Protein AF-A0A4Y7PHM5-F1 (afdb_monomer_lite)

pLDDT: mean 72.41, std 21.44, range [35.41, 98.12]

Secondary structure (DSSP, 8-state):
------HHHHHHHHHHHHHHHHHHHHHHHHHTT--SS-SSHHHHHHHHHHHHHHHHHHHHHHHT-S--TT-HHHHHHHHHHHHHHHHHHHHHHHHHT--------------------------------------------------------------------------------------------------------------TTTTHHHHHHHHHHHHHHHHHHHHHHHHHHHHHHHHHHHHHHHHHHHHHHHHHHHHHHHHHHHHHTT----

Structure (mmCIF, N/CA/C/O backbone):
data_AF-A0A4Y7PHM5-F1
#
_entry.id   AF-A0A4Y7PHM5-F1
#
loop_
_atom_site.group_PDB
_atom_site.id
_atom_site.type_symbol
_atom_site.label_atom_id
_atom_site.label_alt_id
_atom_site.label_comp_id
_atom_site.label_asym_id
_atom_site.label_entity_id
_atom_site.label_seq_id
_atom_site.pdbx_PDB_ins_code
_atom_site.Cartn_x
_atom_site.Cartn_y
_atom_site.Cartn_z
_atom_site.occupancy
_atom_site.B_iso_or_equiv
_atom_site.auth_seq_id
_atom_site.auth_comp_id
_atom_site.auth_asym_id
_atom_site.auth_atom_id
_atom_site.pdbx_PDB_model_num
ATOM 1 N N . MET A 1 1 ? 23.513 8.448 -33.661 1.00 42.41 1 MET A N 1
ATOM 2 C CA . MET A 1 1 ? 23.211 7.079 -33.189 1.00 42.41 1 MET A CA 1
ATOM 3 C C . MET A 1 1 ? 21.788 7.074 -32.650 1.00 42.41 1 MET A C 1
ATOM 5 O O . MET A 1 1 ? 21.517 7.811 -31.714 1.00 42.41 1 MET A O 1
ATOM 9 N N . ARG A 1 2 ? 20.856 6.366 -33.300 1.00 40.56 2 ARG A N 1
ATOM 10 C CA . ARG A 1 2 ? 19.475 6.218 -32.814 1.00 40.56 2 ARG A CA 1
ATOM 11 C C . ARG A 1 2 ? 19.461 5.009 -31.884 1.00 40.56 2 ARG A C 1
ATOM 13 O O . ARG A 1 2 ? 19.682 3.901 -32.360 1.00 40.56 2 ARG A O 1
ATOM 20 N N . SER A 1 3 ? 19.272 5.228 -30.587 1.00 52.75 3 SER A N 1
ATOM 21 C CA . SER A 1 3 ? 19.066 4.144 -29.627 1.00 52.75 3 SER A CA 1
ATOM 22 C C . SER A 1 3 ? 17.811 3.382 -30.035 1.00 52.75 3 SER A C 1
ATOM 24 O O . SER A 1 3 ? 16.699 3.894 -29.936 1.00 52.75 3 SER A O 1
ATOM 26 N N . THR A 1 4 ? 17.999 2.185 -30.577 1.00 46.81 4 THR A N 1
ATOM 27 C CA . THR A 1 4 ? 16.923 1.251 -30.896 1.00 46.81 4 THR A CA 1
ATOM 28 C C . THR A 1 4 ? 16.427 0.647 -29.592 1.00 46.81 4 THR A C 1
ATOM 30 O O . THR A 1 4 ? 16.870 -0.423 -29.181 1.00 46.81 4 THR A O 1
ATOM 33 N N . THR A 1 5 ? 15.542 1.366 -28.907 1.00 51.69 5 THR A N 1
ATOM 34 C CA . THR A 1 5 ? 14.721 0.812 -27.831 1.00 51.69 5 THR A CA 1
ATOM 35 C C . THR A 1 5 ? 13.844 -0.270 -28.454 1.00 51.69 5 THR A C 1
ATOM 37 O O . THR A 1 5 ? 13.082 0.005 -29.381 1.00 51.69 5 THR A O 1
ATOM 40 N N . THR A 1 6 ? 14.011 -1.515 -28.019 1.00 51.84 6 THR A N 1
ATOM 41 C CA . THR A 1 6 ? 13.318 -2.677 -28.579 1.00 51.84 6 THR A CA 1
ATOM 42 C C . THR A 1 6 ? 11.798 -2.453 -28.528 1.00 51.84 6 THR A C 1
ATOM 44 O O . THR A 1 6 ? 11.261 -2.255 -27.443 1.00 51.84 6 THR A O 1
ATOM 47 N N . PRO A 1 7 ? 11.068 -2.477 -29.655 1.00 54.81 7 PRO A N 1
ATOM 48 C CA . PRO A 1 7 ? 9.661 -2.058 -29.712 1.00 54.81 7 PRO A CA 1
ATOM 49 C C . PRO A 1 7 ? 8.712 -2.878 -28.819 1.00 54.81 7 PRO A C 1
ATOM 51 O O . PRO A 1 7 ? 7.674 -2.365 -28.404 1.00 54.81 7 PRO A O 1
ATOM 54 N N . ALA A 1 8 ? 9.090 -4.110 -28.458 1.00 54.84 8 ALA A N 1
ATOM 55 C CA . ALA A 1 8 ? 8.329 -4.963 -27.544 1.00 54.84 8 ALA A CA 1
ATOM 56 C C . ALA A 1 8 ? 8.153 -4.348 -26.140 1.00 54.84 8 ALA A C 1
ATOM 58 O O . ALA A 1 8 ? 7.082 -4.464 -25.555 1.00 54.84 8 ALA A O 1
ATOM 59 N N . THR A 1 9 ? 9.141 -3.604 -25.629 1.00 66.69 9 THR A N 1
ATOM 60 C CA . THR A 1 9 ? 9.038 -2.974 -24.299 1.00 66.69 9 THR A CA 1
ATOM 61 C C . THR A 1 9 ? 8.196 -1.697 -24.309 1.00 66.69 9 THR A C 1
ATOM 63 O O . THR A 1 9 ? 7.686 -1.286 -23.267 1.00 66.69 9 THR A O 1
ATOM 66 N N . SER A 1 10 ? 8.008 -1.070 -25.476 1.00 78.81 10 SER A N 1
ATOM 67 C CA . SER A 1 10 ? 7.198 0.147 -25.599 1.00 78.81 10 SER A CA 1
ATOM 68 C C . SER A 1 10 ? 5.703 -0.156 -25.490 1.00 78.81 10 SER A C 1
ATOM 70 O O . SER A 1 10 ? 5.001 0.532 -24.753 1.00 78.81 10 SER A O 1
ATOM 72 N N . ALA A 1 11 ? 5.223 -1.198 -26.179 1.00 84.44 11 ALA A N 1
ATOM 73 C CA . ALA A 1 11 ? 3.810 -1.586 -26.152 1.00 84.44 11 ALA A CA 1
ATOM 74 C C . ALA A 1 11 ? 3.376 -2.061 -24.754 1.00 84.44 11 ALA A C 1
ATOM 76 O O . ALA A 1 11 ? 2.379 -1.580 -24.219 1.00 84.44 11 ALA A O 1
ATOM 77 N N . GLU A 1 12 ? 4.180 -2.912 -24.110 1.00 85.62 12 GLU A N 1
ATOM 78 C CA . GLU A 1 12 ? 3.926 -3.367 -22.736 1.00 85.62 12 GLU A CA 1
ATOM 79 C C . GLU A 1 12 ? 3.909 -2.199 -21.737 1.00 85.62 12 GLU A C 1
ATOM 81 O O . GLU A 1 12 ? 3.056 -2.138 -20.849 1.00 85.62 12 GLU A O 1
ATOM 86 N N . CYS A 1 13 ? 4.813 -1.225 -21.896 1.00 87.62 13 CYS A N 1
ATOM 87 C CA . CYS A 1 13 ? 4.835 -0.022 -21.064 1.00 87.62 13 CYS A CA 1
ATOM 88 C C . CYS A 1 13 ? 3.566 0.827 -21.254 1.00 87.62 13 CYS A C 1
ATOM 90 O O . CYS A 1 13 ? 2.978 1.307 -20.280 1.00 87.62 13 CYS A O 1
ATOM 92 N N . GLU A 1 14 ? 3.101 0.994 -22.493 1.00 89.62 14 GLU A N 1
ATOM 93 C CA . GLU A 1 14 ? 1.857 1.709 -22.781 1.00 89.62 14 GLU A CA 1
ATOM 94 C C . GLU A 1 14 ? 0.626 1.009 -22.202 1.00 89.62 14 GLU A C 1
ATOM 96 O O . GLU A 1 14 ? -0.254 1.683 -21.649 1.00 89.62 14 GLU A O 1
ATOM 101 N N . ASP A 1 15 ? 0.581 -0.321 -22.260 1.00 92.00 15 ASP A N 1
ATOM 102 C CA . ASP A 1 15 ? -0.496 -1.115 -21.677 1.00 92.00 15 ASP A CA 1
ATOM 103 C C . ASP A 1 15 ? -0.506 -1.016 -20.149 1.00 92.00 15 ASP A C 1
ATOM 105 O O . ASP A 1 15 ? -1.560 -0.726 -19.569 1.00 92.00 15 ASP A O 1
ATOM 109 N N . LYS A 1 16 ? 0.658 -1.100 -19.486 1.00 91.69 16 LYS A N 1
ATOM 110 C CA . LYS A 1 16 ? 0.778 -0.837 -18.039 1.00 91.69 16 LYS A CA 1
ATOM 111 C C . LYS A 1 16 ? 0.302 0.575 -17.683 1.00 91.69 16 LYS A C 1
ATOM 113 O O . LYS A 1 16 ? -0.495 0.750 -16.760 1.00 91.69 16 LYS A O 1
ATOM 118 N N . ARG A 1 17 ? 0.684 1.599 -18.459 1.00 91.75 17 ARG A N 1
ATOM 119 C CA . ARG A 1 17 ? 0.201 2.985 -18.268 1.00 91.75 17 ARG A CA 1
ATOM 120 C C . ARG A 1 17 ? -1.306 3.120 -18.501 1.00 91.75 17 ARG A C 1
ATOM 122 O O . ARG A 1 17 ? -1.967 3.950 -17.867 1.00 91.75 17 ARG A O 1
ATOM 129 N N . ARG A 1 18 ? -1.881 2.374 -19.446 1.00 93.88 18 ARG A N 1
ATOM 130 C CA . ARG A 1 18 ? -3.331 2.359 -19.700 1.00 93.88 18 ARG A CA 1
ATOM 131 C C . ARG A 1 18 ? -4.070 1.705 -18.535 1.00 93.88 18 ARG A C 1
ATOM 133 O O . ARG A 1 18 ? -5.086 2.248 -18.095 1.00 93.88 18 ARG A O 1
ATOM 140 N N . PHE A 1 19 ? -3.534 0.604 -18.016 1.00 95.38 19 PHE A N 1
ATOM 141 C CA . PHE A 1 19 ? -4.061 -0.098 -16.855 1.00 95.38 19 PHE A CA 1
ATOM 142 C C . PHE A 1 19 ? -3.999 0.768 -15.590 1.00 95.38 19 PHE A C 1
ATOM 144 O O . PHE A 1 19 ? -5.036 0.989 -14.966 1.00 95.38 19 PHE A O 1
ATOM 151 N N . PHE A 1 20 ? -2.856 1.401 -15.306 1.00 94.88 20 PHE A N 1
ATOM 152 C CA . PHE A 1 20 ? -2.702 2.377 -14.219 1.00 94.88 20 PHE A CA 1
ATOM 153 C C . PHE A 1 20 ? -3.772 3.481 -14.278 1.00 94.88 20 PHE A C 1
ATOM 155 O O . PHE A 1 20 ? -4.501 3.729 -13.321 1.00 94.88 20 PHE A O 1
ATOM 162 N N . ARG A 1 21 ? -3.967 4.099 -15.452 1.00 94.62 21 ARG A N 1
ATOM 163 C CA . ARG A 1 21 ? -4.999 5.137 -15.645 1.00 94.62 21 ARG A CA 1
ATOM 164 C C . ARG A 1 21 ? -6.426 4.625 -15.441 1.00 94.62 21 ARG A C 1
ATOM 166 O O . ARG A 1 21 ? -7.309 5.425 -15.125 1.00 94.62 21 ARG A O 1
ATOM 173 N N . ARG A 1 22 ? -6.691 3.339 -15.690 1.00 97.06 22 ARG A N 1
ATOM 174 C CA . ARG A 1 22 ? -7.995 2.713 -15.426 1.00 97.06 22 ARG A CA 1
ATOM 175 C C . ARG A 1 22 ? -8.208 2.540 -13.924 1.00 97.06 22 ARG A C 1
ATOM 177 O O . ARG A 1 22 ? -9.289 2.880 -13.454 1.00 97.06 22 ARG A O 1
ATOM 184 N N . LEU A 1 23 ? -7.185 2.091 -13.199 1.00 97.31 23 LEU A N 1
ATOM 185 C CA . LEU A 1 23 ? -7.220 1.953 -11.744 1.00 97.31 23 LEU A CA 1
ATOM 186 C C . LEU A 1 23 ? -7.408 3.306 -11.049 1.00 97.31 23 LEU A C 1
ATOM 188 O O . LEU A 1 23 ? -8.326 3.429 -10.252 1.00 97.31 23 LEU A O 1
ATOM 192 N N . ILE A 1 24 ? -6.679 4.358 -11.446 1.00 97.62 24 ILE A N 1
ATOM 193 C CA . ILE A 1 24 ? -6.889 5.721 -10.912 1.00 97.62 24 ILE A CA 1
ATOM 194 C C . ILE A 1 24 ? -8.337 6.187 -11.115 1.00 97.62 24 ILE A C 1
ATOM 196 O O . ILE A 1 24 ? -8.960 6.748 -10.219 1.00 97.62 24 ILE A O 1
ATOM 200 N N . ARG A 1 25 ? -8.924 5.932 -12.293 1.00 98.00 25 ARG A N 1
ATOM 201 C CA . ARG A 1 25 ? -10.337 6.263 -12.546 1.00 98.00 25 ARG A CA 1
ATOM 202 C C . ARG A 1 25 ? -11.294 5.479 -11.651 1.00 98.00 25 ARG A C 1
ATOM 204 O O . ARG A 1 25 ? -12.345 6.010 -11.310 1.00 98.00 25 ARG A O 1
ATOM 211 N N . MET A 1 26 ? -10.963 4.236 -11.322 1.00 97.88 26 MET A N 1
ATOM 212 C CA . MET A 1 26 ? -11.745 3.403 -10.416 1.00 97.88 26 MET A CA 1
ATOM 213 C C . MET A 1 26 ? -11.623 3.903 -8.974 1.00 97.88 26 MET A C 1
ATOM 215 O O . MET A 1 26 ? -12.653 4.166 -8.363 1.00 97.88 26 MET A O 1
ATOM 219 N N . GLY A 1 27 ? -10.402 4.168 -8.501 1.00 97.69 27 GLY A N 1
ATOM 220 C CA . GLY A 1 27 ? -10.135 4.759 -7.188 1.00 97.69 27 GLY A CA 1
ATOM 221 C C . GLY A 1 27 ? -10.881 6.077 -7.001 1.00 97.69 27 GLY A C 1
ATOM 222 O O . GLY A 1 27 ? -11.674 6.205 -6.082 1.00 97.69 27 GLY A O 1
ATOM 223 N N . ARG A 1 28 ? -10.807 7.002 -7.969 1.00 98.00 28 ARG A N 1
ATOM 224 C CA . ARG A 1 28 ? -11.596 8.252 -7.944 1.00 98.00 28 ARG A CA 1
ATOM 225 C C . ARG A 1 28 ? -13.107 8.032 -7.846 1.00 98.00 28 ARG A C 1
ATOM 227 O O . ARG A 1 28 ? -13.802 8.871 -7.283 1.00 98.00 28 ARG A O 1
ATOM 234 N N . LYS A 1 29 ? -13.651 6.969 -8.451 1.00 98.12 29 LYS A N 1
ATOM 235 C CA . LYS A 1 29 ? -15.090 6.664 -8.365 1.00 98.12 29 LYS A CA 1
ATOM 236 C C . LYS A 1 29 ? -15.473 6.171 -6.974 1.00 98.12 29 LYS A C 1
ATOM 238 O O . LYS A 1 29 ? -16.535 6.554 -6.503 1.00 98.12 29 LYS A O 1
ATOM 243 N N . ILE A 1 30 ? -14.629 5.348 -6.357 1.00 97.50 30 ILE A N 1
ATOM 244 C CA . ILE A 1 30 ? -14.828 4.834 -4.997 1.00 97.50 30 ILE A CA 1
ATOM 245 C C . ILE A 1 30 ? -14.640 5.973 -3.993 1.00 97.50 30 ILE A C 1
ATOM 247 O O . ILE A 1 30 ? -15.530 6.246 -3.200 1.00 97.50 30 ILE A O 1
ATOM 251 N N . TYR A 1 31 ? -13.563 6.745 -4.124 1.00 96.31 31 TYR A N 1
ATOM 252 C CA . TYR A 1 31 ? -13.269 7.897 -3.273 1.00 96.31 31 TYR A CA 1
ATOM 253 C C . TYR A 1 31 ? -14.378 8.959 -3.299 1.00 96.31 31 TYR A C 1
ATOM 255 O O . TYR A 1 31 ? -14.722 9.541 -2.281 1.00 96.31 31 TYR A O 1
ATOM 263 N N . LYS A 1 32 ? -15.025 9.189 -4.448 1.00 96.75 32 LYS A N 1
ATOM 264 C CA . LYS A 1 32 ? -16.188 10.094 -4.531 1.00 96.75 32 LYS A CA 1
ATOM 265 C C . LYS A 1 32 ? -17.419 9.614 -3.762 1.00 96.75 32 LYS A C 1
ATOM 267 O O . LYS A 1 32 ? -18.277 10.440 -3.468 1.00 96.75 32 LYS A O 1
ATOM 272 N N . LYS A 1 33 ? -17.532 8.309 -3.516 1.00 95.94 33 LYS A N 1
ATOM 273 C CA . LYS A 1 33 ? -18.599 7.710 -2.708 1.00 95.94 33 LYS A CA 1
ATOM 274 C C . LYS A 1 33 ? -18.249 7.672 -1.223 1.00 95.94 33 LYS A C 1
ATOM 276 O O . LYS A 1 33 ? -19.044 7.152 -0.454 1.00 95.94 33 LYS A O 1
ATOM 281 N N . MET A 1 34 ? -17.084 8.194 -0.838 1.00 94.06 34 MET A N 1
ATOM 282 C CA . MET A 1 34 ? -16.691 8.261 0.557 1.00 94.06 34 MET A CA 1
ATOM 283 C C . MET A 1 34 ? -17.759 9.018 1.362 1.00 94.06 34 MET A C 1
ATOM 285 O O . MET A 1 34 ? -18.122 10.139 0.969 1.00 94.06 34 MET A O 1
ATOM 289 N N . PRO A 1 35 ? -18.262 8.435 2.462 1.00 89.25 35 PRO A N 1
ATOM 290 C CA . PRO A 1 35 ? -19.176 9.135 3.345 1.00 89.25 35 PRO A CA 1
ATOM 291 C C . PRO A 1 35 ? -18.463 10.358 3.934 1.00 89.25 35 PRO A C 1
ATOM 293 O O . PRO A 1 35 ? -17.384 10.255 4.507 1.00 89.25 35 PRO A O 1
ATOM 296 N N . ARG A 1 36 ? -19.044 11.551 3.748 1.00 86.94 36 ARG A N 1
ATOM 297 C CA . ARG A 1 36 ? -18.477 12.810 4.283 1.00 86.94 36 ARG A CA 1
ATOM 298 C C . ARG A 1 36 ? -18.617 12.914 5.797 1.00 86.94 36 ARG A C 1
ATOM 300 O O . ARG A 1 36 ? -17.850 13.624 6.434 1.00 86.94 36 ARG A O 1
ATOM 307 N N . GLN A 1 37 ? -19.653 12.271 6.312 1.00 85.50 37 GLN A N 1
ATOM 308 C CA . GLN A 1 37 ? -19.978 12.118 7.717 1.00 85.50 37 GLN A CA 1
ATOM 309 C C . GLN A 1 37 ? -20.436 10.669 7.836 1.00 85.50 37 GLN A C 1
ATOM 311 O O . GLN A 1 37 ? -21.561 10.372 7.434 1.00 85.50 37 GLN A O 1
ATOM 316 N N . PRO A 1 38 ? -19.532 9.755 8.202 1.00 76.25 38 PRO A N 1
ATOM 317 C CA . PRO A 1 38 ? -19.885 8.354 8.336 1.00 76.25 38 PRO A CA 1
ATOM 318 C C . PRO A 1 38 ? -20.924 8.221 9.441 1.00 76.25 38 PRO A C 1
ATOM 320 O O . PRO A 1 38 ? -20.707 8.691 10.556 1.00 76.25 38 PRO A O 1
ATOM 323 N N . SER A 1 39 ? -22.081 7.659 9.096 1.00 77.75 39 SER A N 1
ATOM 324 C CA . SER A 1 39 ? -23.159 7.468 10.066 1.00 77.75 39 SER A CA 1
ATOM 325 C C . SER A 1 39 ? -22.918 6.229 10.927 1.00 77.75 39 SER A C 1
ATOM 327 O O . SER A 1 39 ? -23.400 6.154 12.054 1.00 77.75 39 SER A O 1
ATOM 329 N N . THR A 1 40 ? -22.125 5.286 10.410 1.00 89.62 40 THR A N 1
ATOM 330 C CA . THR A 1 40 ? -21.706 4.062 11.091 1.00 89.62 40 THR A CA 1
ATOM 331 C C . THR A 1 40 ? -20.262 3.702 10.726 1.00 89.62 40 THR A C 1
ATOM 333 O O . THR A 1 40 ? -19.777 4.023 9.637 1.00 89.62 40 THR A O 1
ATOM 336 N N . GLU A 1 41 ? -19.572 3.008 11.632 1.00 90.12 41 GLU A N 1
ATOM 337 C CA . GLU A 1 41 ? -18.247 2.420 11.384 1.00 90.12 41 GLU A CA 1
ATOM 338 C C . GLU A 1 41 ? -18.281 1.419 10.215 1.00 90.12 41 GLU A C 1
ATOM 340 O O . GLU A 1 41 ? -17.364 1.359 9.397 1.00 90.12 41 GLU A O 1
ATOM 345 N N . GLU A 1 42 ? -19.385 0.681 10.079 1.00 91.81 42 GLU A N 1
ATOM 346 C CA . GLU A 1 42 ? -19.581 -0.309 9.021 1.00 91.81 42 GLU A CA 1
ATOM 347 C C . GLU A 1 42 ? -19.526 0.320 7.617 1.00 91.81 42 GLU A C 1
ATOM 349 O O . GLU A 1 42 ? -18.859 -0.215 6.731 1.00 91.81 42 GLU A O 1
ATOM 354 N N . GLU A 1 43 ? -20.126 1.502 7.423 1.00 92.06 43 GLU A N 1
ATOM 355 C CA . GLU A 1 43 ? -20.054 2.250 6.156 1.00 92.06 43 GLU A CA 1
ATOM 356 C C . GLU A 1 43 ? -18.620 2.682 5.805 1.00 92.06 43 GLU A C 1
ATOM 358 O O . GLU A 1 43 ? -18.230 2.671 4.630 1.00 92.06 43 GLU A O 1
ATOM 363 N N . LEU A 1 44 ? -17.817 3.064 6.807 1.00 92.94 44 LEU A N 1
ATOM 364 C CA . LEU A 1 44 ? -16.398 3.377 6.605 1.00 92.94 44 LEU A CA 1
ATOM 365 C C . LEU A 1 44 ? -15.618 2.133 6.211 1.00 92.94 44 LEU A C 1
ATOM 367 O O . LEU A 1 44 ? -14.859 2.173 5.241 1.00 92.94 44 LEU A O 1
ATOM 371 N N . MET A 1 45 ? -15.821 1.034 6.932 1.00 90.94 45 MET A N 1
ATOM 372 C CA . MET A 1 45 ? -15.123 -0.219 6.675 1.00 90.94 45 MET A CA 1
ATOM 373 C C . MET A 1 45 ? -15.489 -0.797 5.308 1.00 90.94 45 MET A C 1
ATOM 375 O O . MET A 1 45 ? -14.608 -1.271 4.592 1.00 90.94 45 MET A O 1
ATOM 379 N N . GLU A 1 46 ? -16.748 -0.704 4.874 1.00 93.88 46 GLU A N 1
ATOM 380 C CA . GLU A 1 46 ? -17.146 -1.093 3.517 1.00 93.88 46 GLU A CA 1
ATOM 381 C C . GLU A 1 46 ? -16.413 -0.256 2.456 1.00 93.88 46 GLU A C 1
ATOM 383 O O . GLU A 1 46 ? -15.904 -0.793 1.464 1.00 93.88 46 GLU A O 1
ATOM 388 N N . TRP A 1 47 ? -16.301 1.057 2.673 1.00 95.75 47 TRP A N 1
ATOM 389 C CA . TRP A 1 47 ? -15.573 1.942 1.767 1.00 95.75 47 TRP A CA 1
ATOM 390 C C . TRP A 1 47 ? -14.071 1.626 1.714 1.00 95.75 47 TRP A C 1
ATOM 392 O O . TRP A 1 47 ? -13.510 1.533 0.616 1.00 95.75 47 TRP A O 1
ATOM 402 N N . VAL A 1 48 ? -13.435 1.418 2.870 1.00 95.31 48 VAL A N 1
ATOM 403 C CA . VAL A 1 48 ? -12.025 1.015 2.991 1.00 95.31 48 VAL A CA 1
ATOM 404 C C . VAL A 1 48 ? -11.786 -0.299 2.247 1.00 95.31 48 VAL A C 1
ATOM 406 O O . VAL A 1 48 ? -10.955 -0.350 1.340 1.00 95.31 48 VAL A O 1
ATOM 409 N N . ASN A 1 49 ? -12.599 -1.322 2.525 1.00 94.69 49 ASN A N 1
ATOM 410 C CA . ASN A 1 49 ? -12.523 -2.634 1.877 1.00 94.69 49 ASN A CA 1
ATOM 411 C C . ASN A 1 49 ? -12.674 -2.552 0.349 1.00 94.69 49 ASN A C 1
ATOM 413 O O . ASN A 1 49 ? -12.103 -3.359 -0.390 1.00 94.69 49 ASN A O 1
ATOM 417 N N . ALA A 1 50 ? -13.436 -1.579 -0.157 1.00 96.69 50 ALA A N 1
ATOM 418 C CA . ALA A 1 50 ? -13.551 -1.336 -1.589 1.00 96.69 50 ALA A CA 1
ATOM 419 C C . ALA A 1 50 ? -12.313 -0.635 -2.181 1.00 96.69 50 ALA A C 1
ATOM 421 O O . ALA A 1 50 ? -11.977 -0.871 -3.349 1.00 96.69 50 ALA A O 1
ATOM 422 N N . MET A 1 51 ? -11.652 0.237 -1.418 1.00 97.12 51 MET A N 1
ATOM 423 C CA . MET A 1 51 ? -10.548 1.081 -1.880 1.00 97.12 51 MET A CA 1
ATOM 424 C C . MET A 1 51 ? -9.179 0.387 -1.799 1.00 97.12 51 MET A C 1
ATOM 426 O O . MET A 1 51 ? -8.410 0.477 -2.763 1.00 97.12 51 MET A O 1
ATOM 430 N N . ASP A 1 52 ? -8.911 -0.368 -0.733 1.00 94.56 52 ASP A N 1
ATOM 431 C CA . ASP A 1 52 ? -7.681 -1.148 -0.510 1.00 94.56 52 ASP A CA 1
ATOM 432 C C . ASP A 1 52 ? -7.221 -1.961 -1.731 1.00 94.56 52 ASP A C 1
ATOM 434 O O . ASP A 1 52 ? -6.120 -1.722 -2.241 1.00 94.56 52 ASP A O 1
ATOM 438 N N . PRO A 1 53 ? -8.055 -2.833 -2.338 1.00 96.88 53 PRO A N 1
ATOM 439 C CA . PRO A 1 53 ? -7.619 -3.638 -3.477 1.00 96.88 53 PRO A CA 1
ATOM 440 C C . PRO A 1 53 ? -7.296 -2.799 -4.722 1.00 96.88 53 PRO A C 1
ATOM 442 O O . PRO A 1 53 ? -6.678 -3.301 -5.668 1.00 96.88 53 PRO A O 1
ATOM 445 N N . VAL A 1 54 ? -7.752 -1.543 -4.791 1.00 97.69 54 VAL A N 1
ATOM 446 C CA . VAL A 1 54 ? -7.376 -0.612 -5.863 1.00 97.69 54 VAL A CA 1
ATOM 447 C C . VAL A 1 54 ? -5.996 -0.028 -5.605 1.00 97.69 54 VAL A C 1
ATOM 449 O O . VAL A 1 54 ? -5.206 0.045 -6.551 1.00 97.69 54 VAL A O 1
ATOM 452 N N . ILE A 1 55 ? -5.707 0.355 -4.362 1.00 97.38 55 ILE A N 1
ATOM 453 C CA . ILE A 1 55 ? -4.405 0.884 -3.945 1.00 97.38 55 ILE A CA 1
ATOM 454 C C . ILE A 1 55 ? -3.330 -0.190 -4.101 1.00 97.38 55 ILE A C 1
ATOM 456 O O . ILE A 1 55 ? -2.351 0.063 -4.801 1.00 97.38 55 ILE A O 1
ATOM 460 N N . ASP A 1 56 ? -3.568 -1.414 -3.630 1.00 95.62 56 ASP A N 1
ATOM 461 C CA . ASP A 1 56 ? -2.639 -2.542 -3.794 1.00 95.62 56 ASP A CA 1
ATOM 462 C C . ASP A 1 56 ? -2.259 -2.767 -5.263 1.00 95.62 56 ASP A C 1
ATOM 464 O O . ASP A 1 56 ? -1.088 -2.893 -5.639 1.00 95.62 56 ASP A O 1
ATOM 468 N N . LYS A 1 57 ? -3.264 -2.767 -6.150 1.00 97.25 57 LYS A N 1
ATOM 469 C CA . LYS A 1 57 ? -3.044 -2.926 -7.595 1.00 97.25 57 LYS A CA 1
ATOM 470 C C . LYS A 1 57 ? -2.298 -1.737 -8.193 1.00 97.25 57 LYS A C 1
ATOM 472 O O . LYS A 1 57 ? -1.501 -1.930 -9.111 1.00 97.25 57 LYS A O 1
ATOM 477 N N . LEU A 1 58 ? -2.558 -0.515 -7.729 1.00 96.69 58 LEU A N 1
ATOM 478 C CA . LEU A 1 58 ? -1.835 0.673 -8.183 1.00 96.69 58 LEU A CA 1
ATOM 479 C C . LEU A 1 58 ? -0.366 0.618 -7.754 1.00 96.69 58 LEU A C 1
ATOM 481 O O . LEU A 1 58 ? 0.502 0.821 -8.605 1.00 96.69 58 LEU A O 1
ATOM 485 N N . GLN A 1 59 ? -0.085 0.278 -6.494 1.00 96.25 59 GLN A N 1
ATOM 486 C CA . GLN A 1 59 ? 1.270 0.116 -5.969 1.00 96.25 59 GLN A CA 1
ATOM 487 C C . GLN A 1 59 ? 2.045 -0.951 -6.753 1.00 96.25 59 GLN A C 1
ATOM 489 O O . GLN A 1 59 ? 3.162 -0.689 -7.211 1.00 96.25 59 GLN A O 1
ATOM 494 N N . ALA A 1 60 ? 1.425 -2.108 -7.011 1.00 94.94 60 ALA A N 1
ATOM 495 C CA . ALA A 1 60 ? 2.022 -3.167 -7.823 1.00 94.94 60 ALA A CA 1
ATOM 496 C C . ALA A 1 60 ? 2.404 -2.673 -9.230 1.00 94.94 60 ALA A C 1
ATOM 498 O O . ALA A 1 60 ? 3.516 -2.910 -9.697 1.00 94.94 60 ALA A O 1
ATOM 499 N N . VAL A 1 61 ? 1.521 -1.918 -9.894 1.00 95.31 61 VAL A N 1
ATOM 500 C CA . VAL A 1 61 ? 1.788 -1.376 -11.237 1.00 95.31 61 VAL A CA 1
ATOM 501 C C . VAL A 1 61 ? 2.861 -0.282 -11.217 1.00 95.31 61 VAL A C 1
ATOM 503 O O . VAL A 1 61 ? 3.644 -0.190 -12.161 1.00 95.31 61 VAL A O 1
ATOM 506 N N . ILE A 1 62 ? 2.932 0.543 -10.166 1.00 93.38 62 ILE A N 1
ATOM 507 C CA . ILE A 1 62 ? 3.951 1.599 -10.025 1.00 93.38 62 ILE A CA 1
ATOM 508 C C . ILE A 1 62 ? 5.360 1.011 -9.900 1.00 93.38 62 ILE A C 1
ATOM 510 O O . ILE A 1 62 ? 6.297 1.577 -10.468 1.00 93.38 62 ILE A O 1
ATOM 514 N N . LEU A 1 63 ? 5.523 -0.096 -9.169 1.00 90.44 63 LEU A N 1
ATOM 515 C CA . LEU A 1 63 ? 6.811 -0.797 -9.050 1.00 90.44 63 LEU A CA 1
ATOM 516 C C . LEU A 1 63 ? 7.301 -1.329 -10.403 1.00 90.44 63 LEU A C 1
ATOM 518 O O . LEU A 1 63 ? 8.501 -1.376 -10.664 1.00 90.44 63 LEU A O 1
ATOM 522 N N . ASP A 1 64 ? 6.349 -1.666 -11.262 1.00 90.44 64 ASP A N 1
ATOM 523 C CA . ASP A 1 64 ? 6.536 -2.313 -12.553 1.00 90.44 64 ASP A CA 1
ATOM 524 C C . ASP A 1 64 ? 6.706 -1.350 -13.739 1.00 90.44 64 ASP A C 1
ATOM 526 O O . ASP A 1 64 ? 6.931 -1.794 -14.875 1.00 90.44 64 ASP A O 1
ATOM 530 N N . LEU A 1 65 ? 6.543 -0.045 -13.503 1.00 88.94 65 LEU A N 1
ATOM 531 C CA . LEU A 1 65 ? 6.654 0.999 -14.515 1.00 88.94 65 LEU A CA 1
ATOM 532 C C . LEU A 1 65 ? 8.108 1.495 -14.616 1.00 88.94 65 LEU A C 1
ATOM 534 O O . LEU A 1 65 ? 8.636 2.034 -13.643 1.00 88.94 65 LEU A O 1
ATOM 538 N N . PRO A 1 66 ? 8.753 1.389 -15.795 1.00 82.69 66 PRO A N 1
ATOM 539 C CA . PRO A 1 66 ? 10.156 1.781 -15.973 1.00 82.69 66 PRO A CA 1
ATOM 540 C C . PRO A 1 66 ? 10.369 3.299 -15.921 1.00 82.69 66 PRO A C 1
ATOM 542 O O . PRO A 1 66 ? 11.478 3.761 -15.680 1.00 82.69 66 PRO A O 1
ATOM 545 N N . ASP A 1 67 ? 9.312 4.075 -16.161 1.00 84.81 67 ASP A N 1
ATOM 546 C CA . ASP A 1 67 ? 9.338 5.529 -16.132 1.00 84.81 67 ASP A CA 1
ATOM 547 C C . ASP A 1 67 ? 8.091 6.056 -15.416 1.00 84.81 67 ASP A C 1
ATOM 549 O O . ASP A 1 67 ? 6.955 5.819 -15.844 1.00 84.81 67 ASP A O 1
ATOM 553 N N . LYS A 1 68 ? 8.330 6.773 -14.316 1.00 88.81 68 LYS A N 1
ATOM 554 C CA . LYS A 1 68 ? 7.302 7.419 -13.491 1.00 88.81 68 LYS A CA 1
ATOM 555 C C . LYS A 1 68 ? 7.032 8.857 -13.931 1.00 88.81 68 LYS A C 1
ATOM 557 O O . LYS A 1 68 ? 6.086 9.468 -13.430 1.00 88.81 68 LYS A O 1
ATOM 562 N N . ALA A 1 69 ? 7.807 9.372 -14.889 1.00 82.06 69 ALA A N 1
ATOM 563 C CA . ALA A 1 69 ? 7.620 10.710 -15.402 1.00 82.06 69 ALA A CA 1
ATOM 564 C C . ALA A 1 69 ? 6.198 10.881 -15.953 1.00 82.06 69 ALA A C 1
ATOM 566 O O . ALA A 1 69 ? 5.681 10.036 -16.702 1.00 82.06 69 ALA A O 1
ATOM 567 N N . ARG A 1 70 ? 5.570 12.009 -15.609 1.00 86.88 70 ARG A N 1
ATOM 568 C CA . ARG A 1 70 ? 4.180 12.390 -15.935 1.00 86.88 70 ARG A CA 1
ATOM 569 C C . ARG A 1 70 ? 3.096 11.653 -15.141 1.00 86.88 70 ARG A C 1
ATOM 571 O O . ARG A 1 70 ? 1.905 11.888 -15.387 1.00 86.88 70 ARG A O 1
ATOM 578 N N . LEU A 1 71 ? 3.454 10.744 -14.238 1.00 91.19 71 LEU A N 1
ATOM 579 C CA . LEU A 1 71 ? 2.511 10.062 -13.347 1.00 91.19 71 LEU A CA 1
ATOM 580 C C . LEU A 1 71 ? 2.570 10.580 -11.908 1.00 91.19 71 LEU A C 1
ATOM 582 O O . LEU A 1 71 ? 1.724 10.185 -11.116 1.00 91.19 71 LEU A O 1
ATOM 586 N N . GLU A 1 72 ? 3.478 11.499 -11.594 1.00 93.75 72 GLU A N 1
ATOM 587 C CA . GLU A 1 72 ? 3.780 11.993 -10.247 1.00 93.75 72 GLU A CA 1
ATOM 588 C C . GLU A 1 72 ? 2.524 12.504 -9.545 1.00 93.75 72 GLU A C 1
ATOM 590 O O . GLU A 1 72 ? 2.170 11.996 -8.492 1.00 93.75 72 GLU A O 1
ATOM 595 N N . SER A 1 73 ? 1.763 13.386 -10.197 1.00 95.56 73 SER A N 1
ATOM 596 C CA . SER A 1 73 ? 0.506 13.909 -9.642 1.00 95.56 73 SER A CA 1
ATOM 597 C C . SER A 1 73 ? -0.538 12.816 -9.354 1.00 95.56 73 SER A C 1
ATOM 599 O O . SER A 1 73 ? -1.353 12.976 -8.454 1.00 95.56 73 SER A O 1
ATOM 601 N N . ARG A 1 74 ? -0.538 11.699 -10.099 1.00 94.88 74 ARG A N 1
ATOM 602 C CA . ARG A 1 74 ? -1.452 10.573 -9.824 1.00 94.88 74 ARG A CA 1
ATOM 603 C C . ARG A 1 74 ? -0.932 9.664 -8.716 1.00 94.88 74 ARG A C 1
ATOM 605 O O . ARG A 1 74 ? -1.734 9.044 -8.032 1.00 94.88 74 ARG A O 1
ATOM 612 N N . ILE A 1 75 ? 0.387 9.540 -8.594 1.00 94.88 75 ILE A N 1
ATOM 613 C CA . ILE A 1 75 ? 1.027 8.801 -7.505 1.00 94.88 75 ILE A CA 1
ATOM 614 C C . ILE A 1 75 ? 0.782 9.547 -6.192 1.00 94.88 75 ILE A C 1
ATOM 616 O O . ILE A 1 75 ? 0.370 8.933 -5.223 1.00 94.88 75 ILE A O 1
ATOM 620 N N . GLU A 1 76 ? 0.942 10.867 -6.191 1.00 95.81 76 GLU A N 1
ATOM 621 C CA . GLU A 1 76 ? 0.628 11.723 -5.045 1.00 95.81 76 GLU A CA 1
ATOM 622 C C . GLU A 1 76 ? -0.853 11.630 -4.653 1.00 95.81 76 GLU A C 1
ATOM 624 O O . GLU A 1 76 ? -1.171 11.458 -3.483 1.00 95.81 76 GLU A O 1
ATOM 629 N N . GLU A 1 77 ? -1.765 11.637 -5.631 1.00 96.50 77 GLU A N 1
ATOM 630 C CA . GLU A 1 77 ? -3.193 11.410 -5.377 1.00 96.50 77 GLU A CA 1
ATOM 631 C C . GLU A 1 77 ? -3.468 10.035 -4.742 1.00 96.50 77 GLU A C 1
ATOM 633 O O . GLU A 1 77 ? -4.263 9.946 -3.812 1.00 96.50 77 GLU A O 1
ATOM 638 N N . MET A 1 78 ? -2.810 8.974 -5.221 1.00 96.94 78 MET A N 1
ATOM 639 C CA . MET A 1 78 ? -2.921 7.634 -4.636 1.00 96.94 78 MET A CA 1
ATOM 640 C C . MET A 1 78 ? -2.386 7.598 -3.200 1.00 96.94 78 MET A C 1
ATOM 642 O O . MET A 1 78 ? -3.056 7.043 -2.336 1.00 96.94 78 MET A O 1
ATOM 646 N N . ASN A 1 79 ? -1.226 8.205 -2.942 1.00 95.38 79 ASN A N 1
ATOM 647 C CA . ASN A 1 79 ? -0.651 8.279 -1.598 1.00 95.38 79 ASN A CA 1
ATOM 648 C C . ASN A 1 79 ? -1.594 9.020 -0.638 1.00 95.38 79 ASN A C 1
ATOM 650 O O . ASN A 1 79 ? -1.784 8.580 0.488 1.00 95.38 79 ASN A O 1
ATOM 654 N N . GLY A 1 80 ? -2.258 10.084 -1.100 1.00 96.44 80 GLY A N 1
ATOM 655 C CA . GLY A 1 80 ? -3.271 10.777 -0.303 1.00 96.44 80 GLY A CA 1
ATOM 656 C C . GLY A 1 80 ? -4.488 9.906 0.032 1.00 96.44 80 GLY A C 1
ATOM 657 O O . GLY A 1 80 ? -5.095 10.080 1.084 1.00 96.44 80 GLY A O 1
ATOM 658 N N . TRP A 1 81 ? -4.855 8.948 -0.827 1.00 97.38 81 TRP A N 1
ATOM 659 C CA . TRP A 1 81 ? -5.893 7.964 -0.496 1.00 97.38 81 TRP A CA 1
ATOM 660 C C . TRP A 1 81 ? -5.417 6.958 0.552 1.00 97.38 81 TRP A C 1
ATOM 662 O O . TRP A 1 81 ? -6.174 6.642 1.463 1.00 97.38 81 TRP A O 1
ATOM 672 N N . GLU A 1 82 ? -4.182 6.475 0.423 1.00 96.19 82 GLU A N 1
ATOM 673 C CA . GLU A 1 82 ? -3.561 5.535 1.362 1.00 96.19 82 GLU A CA 1
ATOM 674 C C . GLU A 1 82 ? -3.435 6.147 2.764 1.00 96.19 82 GLU A C 1
ATOM 676 O O . GLU A 1 82 ? -3.886 5.552 3.739 1.00 96.19 82 GLU A O 1
ATOM 681 N N . GLU A 1 83 ? -2.931 7.378 2.865 1.00 94.62 83 GLU A N 1
ATOM 682 C CA . GLU A 1 83 ? -2.858 8.118 4.130 1.00 94.62 83 GLU A CA 1
ATOM 683 C C . GLU A 1 83 ? -4.239 8.305 4.770 1.00 94.62 83 GLU A C 1
ATOM 685 O O . GLU A 1 83 ? -4.390 8.153 5.982 1.00 94.62 83 GLU A O 1
ATOM 690 N N . HIS A 1 84 ? -5.268 8.582 3.965 1.00 93.81 84 HIS A N 1
ATOM 691 C CA . HIS A 1 84 ? -6.625 8.749 4.477 1.00 93.81 84 HIS A CA 1
ATOM 692 C 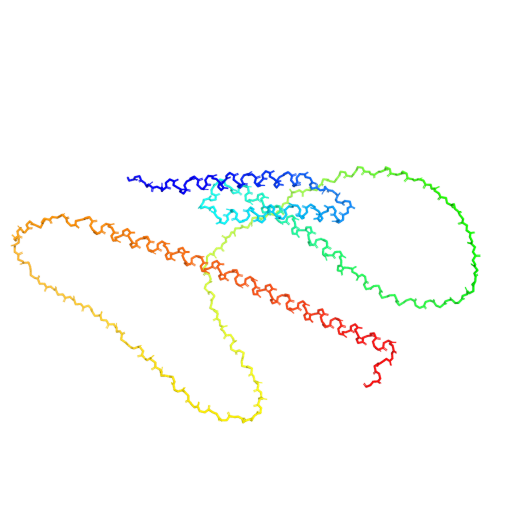C . HIS A 1 84 ? -7.199 7.440 5.037 1.00 93.81 84 HIS A C 1
ATOM 694 O O . HIS A 1 84 ? -7.821 7.449 6.096 1.00 93.81 84 HIS A O 1
ATOM 700 N N . ILE A 1 85 ? -6.956 6.309 4.371 1.00 93.19 85 ILE A N 1
ATOM 701 C CA . ILE A 1 85 ? -7.366 4.989 4.869 1.00 93.19 85 ILE A CA 1
ATOM 702 C C . ILE A 1 85 ? -6.650 4.648 6.176 1.00 93.19 85 ILE A C 1
ATOM 704 O O . ILE A 1 85 ? -7.279 4.128 7.098 1.00 93.19 85 ILE A O 1
ATOM 708 N N . LEU A 1 86 ? -5.354 4.954 6.279 1.00 91.25 86 LEU A N 1
ATOM 709 C CA . LEU A 1 86 ? -4.593 4.739 7.510 1.00 91.25 86 LEU A CA 1
ATOM 710 C C . LEU A 1 86 ? -5.119 5.603 8.664 1.00 91.25 86 LEU A C 1
ATOM 712 O O . LEU A 1 86 ? -5.187 5.118 9.790 1.00 91.25 86 LEU A O 1
ATOM 716 N N . SER A 1 87 ? -5.538 6.843 8.387 1.00 91.75 87 SER A N 1
ATOM 717 C CA . SER A 1 87 ? -6.182 7.706 9.387 1.00 91.75 87 SER A CA 1
ATOM 718 C C . SER A 1 87 ? -7.470 7.084 9.925 1.00 91.75 87 SER A C 1
ATOM 720 O O . SER A 1 87 ? -7.645 7.022 11.134 1.00 91.75 87 SER A O 1
ATOM 722 N N . ILE A 1 88 ? -8.334 6.566 9.045 1.00 88.88 88 ILE A N 1
ATOM 723 C CA . ILE A 1 88 ? -9.604 5.940 9.451 1.00 88.88 88 ILE A CA 1
ATOM 724 C C . ILE A 1 88 ? -9.353 4.715 10.337 1.00 88.88 88 ILE A C 1
ATOM 726 O O . ILE A 1 88 ? -9.985 4.571 11.378 1.00 88.88 88 ILE A O 1
ATOM 730 N N . HIS A 1 89 ? -8.407 3.849 9.959 1.00 85.56 89 HIS A N 1
ATOM 731 C CA . HIS A 1 89 ? -8.052 2.684 10.778 1.00 85.56 89 HIS A CA 1
ATOM 732 C C . HIS A 1 89 ? -7.542 3.079 12.165 1.00 85.56 89 HIS A C 1
ATOM 734 O O . HIS A 1 89 ? -7.825 2.390 13.145 1.00 85.56 89 HIS A O 1
ATOM 740 N N . TRP A 1 90 ? -6.769 4.164 12.242 1.00 84.50 90 TRP A N 1
ATOM 741 C CA . TRP A 1 90 ? -6.262 4.669 13.511 1.00 84.50 90 TRP A CA 1
ATOM 742 C C . TRP A 1 90 ? -7.392 5.178 14.409 1.00 84.50 90 TRP A C 1
ATOM 744 O O . TRP A 1 90 ? -7.416 4.837 15.589 1.00 84.50 90 TRP A O 1
ATOM 754 N N . ASP A 1 91 ? -8.338 5.932 13.845 1.00 83.94 91 ASP A N 1
ATOM 755 C CA . ASP A 1 91 ? -9.478 6.478 14.585 1.00 83.94 91 ASP A CA 1
ATOM 756 C C . ASP A 1 91 ? -10.361 5.349 15.145 1.00 83.94 91 ASP A C 1
ATOM 758 O O . ASP A 1 91 ? -10.612 5.314 16.350 1.00 83.94 91 ASP A O 1
ATOM 762 N N . ILE A 1 92 ? -10.706 4.353 14.320 1.00 82.75 92 ILE A N 1
ATOM 763 C CA . ILE A 1 92 ? -11.498 3.179 14.735 1.00 82.75 92 ILE A CA 1
ATOM 764 C C . ILE A 1 92 ? -10.787 2.392 15.846 1.00 82.75 92 ILE A C 1
ATOM 766 O O . ILE A 1 92 ? -11.363 2.106 16.894 1.00 82.75 92 ILE A O 1
ATOM 770 N N . SER A 1 93 ? -9.496 2.089 15.660 1.00 80.31 93 SER A N 1
ATOM 771 C CA . SER A 1 93 ? -8.721 1.338 16.656 1.00 80.31 93 SER A CA 1
ATOM 772 C C . SER A 1 93 ? -8.560 2.093 17.979 1.00 80.31 93 SER A C 1
ATOM 774 O O . SER A 1 93 ? -8.290 1.464 19.004 1.00 80.31 93 SER A O 1
ATOM 776 N N . SER A 1 94 ? -8.650 3.425 17.963 1.00 77.25 94 SER A N 1
ATOM 777 C CA . SER A 1 94 ? -8.464 4.252 19.154 1.00 77.25 94 SER A CA 1
ATOM 778 C C . SER A 1 94 ? -9.706 4.319 20.045 1.00 77.25 94 SER A C 1
ATOM 780 O O . SER A 1 94 ? -9.548 4.405 21.261 1.00 77.25 94 SER A O 1
ATOM 782 N N . GLU A 1 95 ? -10.912 4.200 19.483 1.00 68.50 95 GLU A N 1
ATOM 783 C CA . GLU A 1 95 ? -12.163 4.165 20.256 1.00 68.50 95 GLU A CA 1
ATOM 784 C C . GLU A 1 95 ? -12.342 2.832 20.998 1.00 68.50 95 GLU A C 1
ATOM 786 O O . GLU A 1 95 ? -12.740 2.826 22.162 1.00 68.50 95 GLU A O 1
ATOM 791 N N . GLU A 1 96 ? -11.940 1.709 20.393 1.00 66.00 96 GLU A N 1
ATOM 792 C CA . GLU A 1 96 ? -12.020 0.384 21.030 1.00 66.00 96 GLU A CA 1
ATOM 793 C C . GLU A 1 96 ? -11.050 0.231 22.220 1.00 66.00 96 GLU A C 1
ATOM 795 O O . GLU A 1 96 ? -11.278 -0.572 23.123 1.00 66.00 96 GLU A O 1
ATOM 800 N N . LEU A 1 97 ? -9.971 1.022 22.278 1.00 60.91 97 LEU A N 1
ATOM 801 C CA . LEU A 1 97 ? -9.003 0.959 23.380 1.00 60.91 97 LEU A CA 1
ATOM 802 C C . LEU A 1 97 ? -9.427 1.785 24.610 1.00 60.91 97 LEU A C 1
ATOM 804 O O . LEU A 1 97 ? -8.849 1.616 25.685 1.00 60.91 97 LEU A O 1
ATOM 808 N N . VAL A 1 98 ? -10.442 2.648 24.488 1.00 60.28 98 VAL A N 1
ATOM 809 C CA . VAL A 1 98 ? -11.051 3.368 25.623 1.00 60.28 98 VAL A CA 1
ATOM 810 C C . VAL A 1 98 ? -12.207 2.542 26.193 1.00 60.28 98 VAL A C 1
ATOM 812 O O . VAL A 1 98 ? -13.268 3.061 26.521 1.00 60.28 98 VAL A O 1
ATOM 815 N N . VAL A 1 99 ? -12.005 1.228 26.344 1.00 55.41 99 VAL A N 1
ATOM 816 C CA . VAL A 1 99 ? -12.832 0.448 27.264 1.00 55.41 99 VAL A CA 1
ATOM 817 C C . VAL A 1 99 ? -12.543 0.995 28.650 1.00 55.41 99 VAL A C 1
ATOM 819 O O . VAL A 1 99 ? -11.481 0.770 29.238 1.00 55.41 99 VAL A O 1
ATOM 822 N N . GLU A 1 100 ? -13.502 1.790 29.110 1.00 54.50 100 GLU A N 1
ATOM 823 C CA . GLU A 1 100 ? -13.618 2.324 30.447 1.00 54.50 100 GLU A CA 1
ATOM 824 C C . GLU A 1 100 ? -13.179 1.250 31.440 1.00 54.50 100 GLU A C 1
ATOM 826 O O . GLU A 1 100 ? -13.846 0.241 31.672 1.00 54.50 100 GLU A O 1
ATOM 831 N N . SER A 1 101 ? -12.033 1.497 32.072 1.00 58.38 101 SER A N 1
ATOM 832 C CA . SER A 1 101 ? -11.795 1.003 33.420 1.00 58.38 101 SER A CA 1
ATOM 833 C C . SER A 1 101 ? -12.769 1.734 34.340 1.00 58.38 101 SER A C 1
ATOM 835 O O . SER A 1 101 ? -12.359 2.540 35.171 1.00 58.38 101 SER A O 1
ATOM 837 N N . ASP A 1 102 ? -14.067 1.491 34.151 1.00 51.00 102 ASP A N 1
ATOM 838 C CA . ASP A 1 102 ? -15.095 1.864 35.098 1.00 51.00 102 ASP A CA 1
ATOM 839 C C . ASP A 1 102 ? -14.925 0.896 36.265 1.00 51.00 102 ASP A C 1
ATOM 841 O O . ASP A 1 102 ? -15.492 -0.199 36.342 1.00 51.00 102 ASP A O 1
ATOM 845 N N . SER A 1 103 ? -13.989 1.258 37.141 1.00 56.50 103 SER A N 1
ATOM 846 C CA . SER A 1 103 ? -13.897 0.721 38.481 1.00 56.50 103 SER A CA 1
ATOM 847 C C . SER A 1 103 ? -15.162 1.156 39.214 1.00 56.50 103 SER A C 1
ATOM 849 O O . SER A 1 103 ? -15.152 2.113 39.987 1.00 56.50 103 SER A O 1
ATOM 851 N N . GLY A 1 104 ? -16.256 0.447 38.939 1.00 56.06 104 GLY A N 1
ATOM 852 C CA . GLY A 1 104 ? -17.482 0.457 39.714 1.00 56.06 104 GLY A CA 1
ATOM 853 C C . GLY A 1 104 ? -17.222 -0.138 41.093 1.00 56.06 104 GLY A C 1
ATOM 854 O O . GLY A 1 104 ? -17.680 -1.234 41.410 1.00 56.06 104 GLY A O 1
ATOM 855 N N . ASP A 1 105 ? -16.473 0.592 41.913 1.00 54.94 105 ASP A N 1
ATOM 856 C CA . ASP A 1 105 ? -16.515 0.492 43.364 1.00 54.94 105 ASP A CA 1
ATOM 857 C C . ASP A 1 105 ? -17.684 1.361 43.852 1.00 54.94 105 ASP A C 1
ATOM 859 O O . ASP A 1 105 ? -17.488 2.373 44.519 1.00 54.94 105 ASP A O 1
ATOM 863 N N . ASP A 1 106 ? -18.918 0.975 43.513 1.00 54.53 106 ASP A N 1
ATOM 864 C CA . ASP A 1 106 ? -20.109 1.521 44.169 1.00 54.53 106 ASP A CA 1
ATOM 865 C C . ASP A 1 106 ? -20.939 0.384 44.778 1.00 54.53 106 ASP A C 1
ATOM 867 O O . ASP A 1 106 ? -21.915 -0.134 44.235 1.00 54.53 106 ASP A O 1
ATOM 871 N N . MET A 1 107 ? -20.479 -0.054 45.951 1.00 59.44 107 MET A N 1
ATOM 872 C CA . MET A 1 107 ? -21.216 -0.914 46.874 1.00 59.44 107 MET A CA 1
ATOM 873 C C . MET A 1 107 ? -22.297 -0.089 47.586 1.00 59.44 107 MET A C 1
ATOM 875 O O . MET A 1 107 ? -22.202 0.176 48.785 1.00 59.44 107 MET A O 1
ATOM 879 N N . SER A 1 108 ? -23.360 0.291 46.875 1.00 56.16 108 SER A N 1
ATOM 880 C CA . SER A 1 108 ? -24.570 0.801 47.524 1.00 56.16 108 SER A CA 1
ATOM 881 C C . SER A 1 108 ? -25.508 -0.355 47.863 1.00 56.16 108 SER A C 1
ATOM 883 O O . SER A 1 108 ? -26.210 -0.924 47.027 1.00 56.16 108 SER A O 1
ATOM 885 N N . SER A 1 109 ? -25.485 -0.734 49.138 1.00 65.56 109 SER A N 1
ATOM 886 C CA . SER A 1 109 ? -26.404 -1.699 49.731 1.00 65.56 109 SER A CA 1
ATOM 887 C C . SER A 1 109 ? -27.811 -1.110 49.812 1.00 65.56 109 SER A C 1
ATOM 889 O O . SER A 1 109 ? -28.062 -0.270 50.670 1.00 65.56 109 SER A O 1
ATOM 891 N N . THR A 1 110 ? -28.763 -1.607 49.021 1.00 45.97 110 THR A N 1
ATOM 892 C CA . THR A 1 110 ? -30.185 -1.531 49.391 1.00 45.97 110 THR A CA 1
ATOM 893 C C . THR A 1 110 ? -30.921 -2.818 49.032 1.00 45.97 110 THR A C 1
ATOM 895 O O . THR A 1 110 ? -31.138 -3.173 47.879 1.00 45.97 110 THR A O 1
ATOM 898 N N . ALA A 1 111 ? -31.316 -3.538 50.077 1.00 62.94 111 ALA A N 1
ATOM 899 C CA . ALA A 1 111 ? -32.374 -4.524 50.007 1.00 62.94 111 ALA A CA 1
ATOM 900 C C . ALA A 1 111 ? -33.720 -3.794 49.896 1.00 62.94 111 ALA A C 1
ATOM 902 O O . ALA A 1 111 ? -34.005 -2.960 50.751 1.00 62.94 111 ALA A O 1
ATOM 903 N N . SER A 1 112 ? -34.567 -4.140 48.922 1.00 48.09 112 SER A N 1
ATOM 904 C CA . SER A 1 112 ? -36.011 -4.287 49.159 1.00 48.09 112 SER A 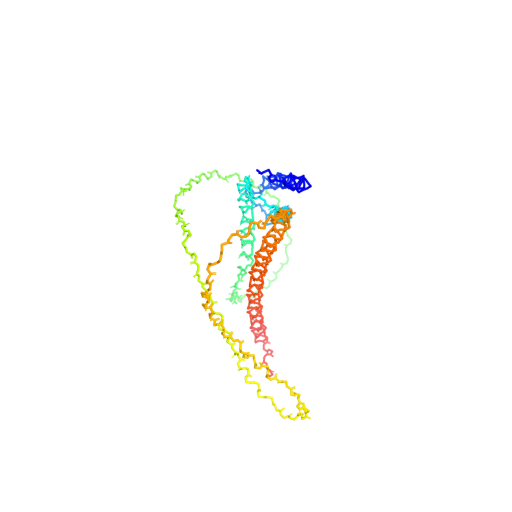CA 1
ATOM 905 C C . SER A 1 112 ? -36.744 -4.911 47.963 1.00 48.09 112 SER A C 1
ATOM 907 O O . SER A 1 112 ? -36.849 -4.334 46.890 1.00 48.09 112 SER A O 1
ATOM 909 N N . THR A 1 113 ? -37.255 -6.117 48.197 1.00 53.34 113 THR A N 1
ATOM 910 C CA . THR A 1 113 ? -38.656 -6.532 48.014 1.00 53.34 113 THR A CA 1
ATOM 911 C C . THR A 1 113 ? -39.481 -5.971 46.835 1.00 53.34 113 THR A C 1
ATOM 913 O O . THR A 1 113 ? -40.044 -4.890 46.923 1.00 53.34 113 THR A O 1
ATOM 916 N N . GLY A 1 114 ? -39.710 -6.834 45.834 1.00 52.31 114 GLY A N 1
ATOM 917 C CA . GLY A 1 114 ? -41.038 -7.199 45.306 1.00 52.31 114 GLY A CA 1
ATOM 918 C C . GLY A 1 114 ? -41.827 -6.209 44.432 1.00 52.31 114 GLY A C 1
ATOM 919 O O . GLY A 1 114 ? -42.259 -5.167 44.910 1.00 52.31 114 GLY A O 1
ATOM 920 N N . ARG A 1 115 ? -42.180 -6.656 43.211 1.00 48.78 115 ARG A N 1
ATOM 921 C CA . ARG A 1 115 ? -43.557 -6.874 42.679 1.00 48.78 115 ARG A CA 1
ATOM 922 C C . ARG A 1 115 ? -43.580 -6.709 41.141 1.00 48.78 115 ARG A C 1
ATOM 924 O O . ARG A 1 115 ? -42.960 -5.775 40.645 1.00 48.78 115 ARG A O 1
ATOM 931 N N . PRO A 1 116 ? -44.295 -7.561 40.379 1.00 61.09 116 PRO A N 1
ATOM 932 C CA . PRO A 1 116 ? -44.481 -7.362 38.944 1.00 61.09 116 PRO A CA 1
ATOM 933 C C . PRO A 1 116 ? -45.652 -6.401 38.692 1.00 61.09 116 PRO A C 1
ATOM 935 O O . PRO A 1 116 ? -46.673 -6.470 39.382 1.00 61.09 116 PRO A O 1
ATOM 938 N N . SER A 1 117 ? -45.517 -5.520 37.703 1.00 54.12 117 SER A N 1
ATOM 939 C CA . SER A 1 117 ? -46.642 -4.785 37.127 1.00 54.12 117 SER A CA 1
ATOM 940 C C . SER A 1 117 ? -46.389 -4.569 35.644 1.00 54.12 117 SER A C 1
ATOM 942 O O . SER A 1 117 ? -45.523 -3.785 35.265 1.00 54.12 117 SER A O 1
ATOM 944 N N . ASP A 1 118 ? -47.183 -5.260 34.836 1.00 62.75 118 ASP A N 1
ATOM 945 C CA . ASP A 1 118 ? -47.410 -4.958 33.431 1.00 62.75 118 ASP A CA 1
ATOM 946 C C . ASP A 1 118 ? -47.830 -3.492 33.265 1.00 62.75 118 ASP A C 1
ATOM 948 O O . ASP A 1 118 ? -48.692 -3.001 34.008 1.00 62.75 118 ASP A O 1
ATOM 952 N N . ARG A 1 119 ? -47.266 -2.804 32.267 1.00 51.00 119 ARG A N 1
ATOM 953 C CA . ARG A 1 119 ? -47.958 -1.709 31.583 1.00 51.00 119 ARG A CA 1
ATOM 954 C C . ARG A 1 119 ? -47.385 -1.483 30.185 1.00 51.00 119 ARG A C 1
ATOM 956 O O . ARG A 1 119 ? -46.208 -1.187 30.019 1.00 51.00 119 ARG A O 1
ATOM 963 N N . GLU A 1 120 ? -48.271 -1.673 29.219 1.00 57.81 120 GLU A N 1
ATOM 964 C CA . GLU A 1 120 ? -48.146 -1.375 27.796 1.00 57.81 120 GLU A CA 1
ATOM 965 C C . GLU A 1 120 ? -48.047 0.139 27.499 1.00 57.81 120 GLU A C 1
ATOM 967 O O . GLU A 1 120 ? -48.412 0.958 28.348 1.00 57.81 120 GLU A O 1
ATOM 972 N N . VAL A 1 121 ? -47.731 0.441 26.225 1.00 47.75 121 VAL A N 1
ATOM 973 C CA . VAL A 1 121 ? -47.959 1.712 25.490 1.00 47.75 121 VAL A CA 1
ATOM 974 C C . VAL A 1 121 ? -46.917 2.802 25.839 1.00 47.75 121 VAL A C 1
ATOM 976 O O . VAL A 1 121 ? -46.689 3.091 27.004 1.00 47.75 121 VAL A O 1
ATOM 979 N N . SER A 1 122 ? -46.186 3.427 24.907 1.00 45.69 122 SER A N 1
ATOM 980 C CA . SER A 1 122 ? -46.673 4.112 23.707 1.00 45.69 122 SER A CA 1
ATOM 981 C C . SER A 1 122 ? -45.531 4.518 22.765 1.00 45.69 122 SER A C 1
ATOM 983 O O . SER A 1 122 ? -44.451 4.886 23.223 1.00 45.69 122 SER A O 1
ATOM 985 N N . GLU A 1 123 ? -45.822 4.508 21.466 1.00 62.44 123 GLU A N 1
ATOM 986 C CA . GLU A 1 123 ? -45.134 5.267 20.419 1.00 62.44 123 GLU A CA 1
ATOM 987 C C . GLU A 1 123 ? -45.273 6.773 20.693 1.00 62.44 123 GLU A C 1
ATOM 989 O O . GLU A 1 123 ? -46.360 7.214 21.072 1.00 62.44 123 GLU A O 1
ATOM 994 N N . GLU A 1 124 ? -44.218 7.556 20.455 1.00 52.31 124 GLU A N 1
ATOM 995 C CA . GLU A 1 124 ? -44.366 8.927 19.959 1.00 52.31 124 GLU A CA 1
ATOM 996 C C . GLU A 1 124 ? -43.070 9.405 19.290 1.00 52.31 124 GLU A C 1
ATOM 998 O O . GLU A 1 124 ? -41.975 9.319 19.847 1.00 52.31 124 GLU A O 1
ATOM 1003 N N . GLU A 1 125 ? -43.240 9.844 18.045 1.00 61.94 125 GLU A N 1
ATOM 1004 C CA . GLU A 1 125 ? -42.249 10.476 17.186 1.00 61.94 125 GLU A CA 1
ATOM 1005 C C . GLU A 1 125 ? -41.771 11.810 17.771 1.00 61.94 125 GLU A C 1
ATOM 1007 O O . GLU A 1 125 ? -42.553 12.562 18.354 1.00 61.94 125 GLU A O 1
ATOM 1012 N N . ALA A 1 126 ? -40.505 12.147 17.535 1.00 52.59 126 ALA A N 1
ATOM 1013 C CA . ALA A 1 126 ? -40.040 13.523 17.625 1.00 52.59 126 ALA A CA 1
ATOM 1014 C C . ALA A 1 126 ? -38.976 13.775 16.552 1.00 52.59 126 ALA A C 1
ATOM 1016 O O . ALA A 1 126 ? -37.817 13.378 16.680 1.00 52.59 126 ALA A O 1
ATOM 1017 N N . ASP A 1 127 ? -39.429 14.428 15.482 1.00 55.88 127 ASP A N 1
ATOM 1018 C CA . ASP A 1 127 ? -38.625 15.264 14.601 1.00 55.88 127 ASP A CA 1
ATOM 1019 C C . ASP A 1 127 ? -37.797 16.263 15.422 1.00 55.88 127 ASP A C 1
ATOM 1021 O O . ASP A 1 127 ? -38.347 16.968 16.269 1.00 55.88 127 ASP A O 1
ATOM 1025 N N . GLU A 1 128 ? -36.513 16.427 15.097 1.00 54.06 128 GLU A N 1
ATOM 1026 C CA . GLU A 1 128 ? -35.848 17.707 15.351 1.00 54.06 128 GLU A CA 1
ATOM 1027 C C . GLU A 1 128 ? -34.771 18.014 14.297 1.00 54.06 128 GLU A C 1
ATOM 1029 O O . GLU A 1 128 ? -33.644 17.515 14.303 1.00 54.06 128 GLU A O 1
ATOM 1034 N N . GLU A 1 129 ? -35.165 18.877 13.356 1.00 53.62 129 GLU A N 1
ATOM 1035 C CA . GLU A 1 129 ? -34.288 19.759 12.592 1.00 53.62 129 GLU A CA 1
ATOM 1036 C C . GLU A 1 129 ? -33.423 20.606 13.531 1.00 53.62 129 GLU A C 1
ATOM 1038 O O . GLU A 1 129 ? -33.960 21.332 14.361 1.00 53.62 129 GLU A O 1
ATOM 1043 N N . THR A 1 130 ? -32.104 20.632 13.323 1.00 41.34 130 THR A N 1
ATOM 1044 C CA . THR A 1 130 ? -31.196 21.799 13.466 1.00 41.34 130 THR A CA 1
ATOM 1045 C C . THR A 1 130 ? -29.751 21.300 13.288 1.00 41.34 130 THR A C 1
ATOM 1047 O O . THR A 1 130 ? -29.448 20.157 13.578 1.00 41.34 130 THR A O 1
ATOM 1050 N N . SER A 1 131 ? -28.743 22.018 12.800 1.00 39.66 131 SER A N 1
ATOM 1051 C CA . SER A 1 131 ? -28.520 23.437 12.568 1.00 39.66 131 SER A CA 1
ATOM 1052 C C . SER A 1 131 ? -27.300 23.574 11.641 1.00 39.66 131 SER A C 1
ATOM 1054 O O . SER A 1 131 ? -26.316 22.837 11.743 1.00 39.66 131 SER A O 1
ATOM 1056 N N . GLN A 1 132 ? -27.352 24.551 10.737 1.00 47.38 132 GLN A N 1
ATOM 1057 C CA . GLN A 1 132 ? -26.226 25.002 9.923 1.00 47.38 132 GLN A CA 1
ATOM 1058 C C . GLN A 1 132 ? -25.117 25.619 10.794 1.00 47.38 132 GLN A C 1
ATOM 1060 O O . GLN A 1 132 ? -25.204 26.774 11.206 1.00 47.38 132 GLN A O 1
ATOM 1065 N N . GLY A 1 133 ? -24.011 24.897 10.974 1.00 40.22 133 GLY A N 1
ATOM 1066 C CA . GLY A 1 133 ? -22.773 25.415 11.563 1.00 40.22 133 GLY A CA 1
ATOM 1067 C C . GLY A 1 133 ? -21.680 25.641 10.517 1.00 40.22 133 GLY A C 1
ATOM 1068 O O . GLY A 1 133 ? -20.854 24.769 10.268 1.00 40.22 133 GLY A O 1
ATOM 1069 N N . ARG A 1 134 ? -21.637 26.827 9.898 1.00 48.47 134 ARG A N 1
ATOM 1070 C CA . ARG A 1 134 ? -20.486 27.288 9.098 1.00 48.47 134 ARG A CA 1
ATOM 1071 C C . ARG A 1 134 ? -19.298 27.562 10.028 1.00 48.47 134 ARG A C 1
ATOM 1073 O O . ARG A 1 134 ? -19.238 28.635 10.623 1.00 48.47 134 ARG A O 1
ATOM 1080 N N . SER A 1 135 ? -18.321 26.660 10.081 1.00 41.31 135 SER A N 1
ATOM 1081 C CA . SER A 1 135 ? -17.007 26.956 10.664 1.00 41.31 135 SER A CA 1
ATOM 1082 C C . SER A 1 135 ? -15.972 27.177 9.561 1.00 41.31 135 SER A C 1
ATOM 1084 O O . SER A 1 135 ? -15.666 26.288 8.769 1.00 41.31 135 SER A O 1
ATOM 1086 N N . LYS A 1 136 ? -15.470 28.413 9.479 1.00 56.44 136 LYS A N 1
ATOM 1087 C CA . LYS A 1 136 ? -14.295 28.793 8.692 1.00 56.44 136 LYS A CA 1
ATOM 1088 C C . LYS A 1 136 ? -13.074 28.518 9.562 1.00 56.44 136 LYS A C 1
ATOM 1090 O O . LYS A 1 136 ? -12.833 29.282 10.493 1.00 56.44 136 LYS A O 1
ATOM 1095 N N . ILE A 1 137 ? -12.300 27.482 9.251 1.00 36.28 137 ILE A N 1
ATOM 1096 C CA . ILE A 1 137 ? -10.996 27.276 9.886 1.00 36.28 137 ILE A CA 1
ATOM 1097 C C . ILE A 1 137 ? -9.897 27.562 8.866 1.00 36.28 137 ILE A C 1
ATOM 1099 O O . ILE A 1 137 ? -9.853 27.030 7.761 1.00 36.28 137 ILE A O 1
ATOM 1103 N N . SER A 1 138 ? -9.074 28.511 9.287 1.00 40.25 138 SER A N 1
ATOM 1104 C CA . SER A 1 138 ? -7.912 29.108 8.654 1.00 40.25 138 SER A CA 1
ATOM 1105 C C . SER A 1 138 ? -6.845 28.073 8.292 1.00 40.25 138 SER A C 1
ATOM 1107 O O . SER A 1 138 ? -6.225 27.485 9.174 1.00 40.25 138 SER A O 1
ATOM 1109 N N . THR A 1 139 ? -6.563 27.921 6.999 1.00 41.81 139 THR A N 1
ATOM 1110 C CA . THR A 1 139 ? -5.372 27.228 6.497 1.00 41.81 139 THR A CA 1
ATOM 1111 C C . THR A 1 139 ? -4.212 28.216 6.419 1.00 41.81 139 THR A C 1
ATOM 1113 O O . THR A 1 139 ? -4.082 28.962 5.450 1.00 41.81 139 THR A O 1
ATOM 1116 N N . ALA A 1 140 ? -3.359 28.226 7.440 1.00 43.38 140 ALA A N 1
ATOM 1117 C CA . ALA A 1 140 ? -2.026 28.803 7.348 1.00 43.38 140 ALA A CA 1
ATOM 1118 C C . ALA A 1 140 ? -1.080 28.075 8.312 1.00 43.38 140 ALA A C 1
ATOM 1120 O O . ALA A 1 140 ? -1.422 27.878 9.475 1.00 43.38 140 ALA A O 1
ATOM 1121 N N . CYS A 1 141 ? 0.118 27.765 7.802 1.00 44.47 141 CYS A N 1
ATOM 1122 C CA . CYS A 1 141 ? 1.342 27.376 8.519 1.00 44.47 141 CYS A CA 1
ATOM 1123 C C . CYS A 1 141 ? 1.608 25.877 8.744 1.00 44.47 141 CYS A C 1
ATOM 1125 O O . CYS A 1 141 ? 1.513 25.414 9.872 1.00 44.47 141 CYS A O 1
ATOM 1127 N N . ILE A 1 142 ? 2.135 25.180 7.727 1.00 37.53 142 ILE A N 1
ATOM 1128 C CA . ILE A 1 142 ? 3.183 24.144 7.899 1.00 37.53 142 ILE A CA 1
ATOM 1129 C C . ILE A 1 142 ? 4.137 24.276 6.692 1.00 37.53 142 ILE A C 1
ATOM 1131 O O . ILE A 1 142 ? 3.779 23.909 5.582 1.00 37.53 142 ILE A O 1
ATOM 1135 N N . ARG A 1 143 ? 5.138 25.163 6.767 1.00 35.41 143 ARG A N 1
ATOM 1136 C CA . ARG A 1 143 ? 6.556 24.919 7.114 1.00 35.41 143 ARG A CA 1
ATOM 1137 C C . ARG A 1 143 ? 7.279 23.933 6.189 1.00 35.41 143 ARG A C 1
ATOM 1139 O O . ARG A 1 143 ? 7.071 22.728 6.243 1.00 35.41 143 ARG A O 1
ATOM 1146 N N . ASP A 1 144 ? 8.188 24.523 5.420 1.00 40.03 144 ASP A N 1
ATOM 1147 C CA . ASP A 1 144 ? 9.166 23.921 4.524 1.00 40.03 144 ASP A CA 1
ATOM 1148 C C . ASP A 1 144 ? 10.019 22.842 5.211 1.00 40.03 144 ASP A C 1
ATOM 1150 O O . ASP A 1 144 ? 10.702 23.113 6.202 1.00 40.03 144 ASP A O 1
ATOM 1154 N N . PHE A 1 145 ? 10.046 21.636 4.640 1.00 37.22 145 PHE A N 1
ATOM 1155 C CA . PHE A 1 145 ? 11.062 20.627 4.939 1.00 37.22 145 PHE A CA 1
ATOM 1156 C C . PHE A 1 145 ? 12.001 20.472 3.742 1.00 37.22 145 PHE A C 1
ATOM 1158 O O . PHE A 1 145 ? 11.691 19.831 2.740 1.00 37.22 145 PHE A O 1
ATOM 1165 N N . SER A 1 146 ? 13.183 21.070 3.869 1.00 42.97 146 SER A N 1
ATOM 1166 C CA . SER A 1 146 ? 14.327 20.845 2.985 1.00 42.97 146 SER A CA 1
ATOM 1167 C C . SER A 1 146 ? 14.995 19.506 3.327 1.00 42.97 146 SER A C 1
ATOM 1169 O O . SER A 1 146 ? 15.433 19.346 4.470 1.00 42.97 146 SER A O 1
ATOM 1171 N N . PRO A 1 147 ? 15.175 18.556 2.391 1.00 48.69 147 PRO A N 1
ATOM 1172 C CA . PRO A 1 147 ? 15.970 17.368 2.671 1.00 48.69 147 PRO A CA 1
ATOM 1173 C C . PRO A 1 147 ? 17.460 17.704 2.523 1.00 48.69 147 PRO A C 1
ATOM 1175 O O . PRO A 1 147 ? 17.966 17.937 1.425 1.00 48.69 147 PRO A O 1
ATOM 1178 N N . SER A 1 148 ? 18.173 17.735 3.652 1.00 49.09 148 SER A N 1
ATOM 1179 C CA . SER A 1 148 ? 19.627 17.896 3.703 1.00 49.09 148 SER A CA 1
ATOM 1180 C C . SER A 1 148 ? 20.321 16.569 4.016 1.00 49.09 148 SER A C 1
ATOM 1182 O O . SER A 1 148 ? 20.083 15.957 5.052 1.00 49.09 148 SER A O 1
ATOM 1184 N N . ARG A 1 149 ? 21.258 16.234 3.121 1.00 44.25 149 ARG A N 1
ATOM 1185 C CA . ARG A 1 149 ? 22.470 15.410 3.284 1.00 44.25 149 ARG A CA 1
ATOM 1186 C C . ARG A 1 149 ? 22.380 13.881 3.386 1.00 44.25 149 ARG A C 1
ATOM 1188 O O . ARG A 1 149 ? 22.243 13.272 4.437 1.00 44.25 149 ARG A O 1
ATOM 1195 N N . ALA A 1 150 ? 22.705 13.303 2.231 1.00 48.56 150 ALA A N 1
ATOM 1196 C CA . ALA A 1 150 ? 23.704 12.264 1.989 1.00 48.56 150 ALA A CA 1
ATOM 1197 C C . ALA A 1 150 ? 24.630 11.843 3.155 1.00 48.56 150 ALA A C 1
ATOM 1199 O O . ALA A 1 150 ? 25.336 12.662 3.744 1.00 48.56 150 ALA A O 1
ATOM 1200 N N . GLY A 1 151 ? 24.772 10.519 3.295 1.00 48.47 151 GLY A N 1
ATOM 1201 C CA . GLY A 1 151 ? 26.072 9.887 3.537 1.00 48.47 151 GLY A CA 1
ATOM 1202 C C . GLY A 1 151 ? 26.439 9.581 4.986 1.00 48.47 151 GLY A C 1
ATOM 1203 O O . GLY A 1 151 ? 27.536 9.931 5.410 1.00 48.47 151 GLY A O 1
ATOM 1204 N N . GLN A 1 152 ? 25.587 8.875 5.734 1.00 43.78 152 GLN A N 1
ATOM 1205 C CA . GLN A 1 152 ? 25.964 8.351 7.050 1.00 43.78 152 GLN A CA 1
ATOM 1206 C C . GLN A 1 152 ? 26.212 6.839 6.975 1.00 43.78 152 GLN A C 1
ATOM 1208 O O . GLN A 1 152 ? 25.282 6.036 6.971 1.00 43.78 152 GLN A O 1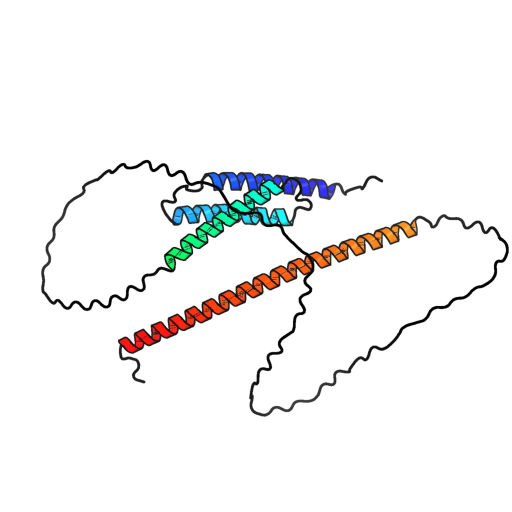
ATOM 1213 N N . LYS A 1 153 ? 27.491 6.448 6.902 1.00 54.16 153 LYS A N 1
ATOM 1214 C CA . LYS A 1 153 ? 27.924 5.050 7.034 1.00 54.16 153 LYS A CA 1
ATOM 1215 C C . LYS A 1 153 ? 27.651 4.590 8.468 1.00 54.16 153 LYS A C 1
ATOM 1217 O O . LYS A 1 153 ? 28.339 5.029 9.388 1.00 54.16 153 LYS A O 1
ATOM 1222 N N . ARG A 1 154 ? 26.643 3.739 8.667 1.00 58.03 154 ARG A N 1
ATOM 1223 C CA . ARG A 1 154 ? 26.391 3.089 9.958 1.00 58.03 154 ARG A CA 1
ATOM 1224 C C . ARG A 1 154 ? 27.259 1.837 10.046 1.00 58.03 154 ARG A C 1
ATOM 1226 O O . ARG A 1 154 ? 27.105 0.913 9.255 1.00 58.03 154 ARG A O 1
ATOM 1233 N N . TYR A 1 155 ? 28.196 1.840 10.987 1.00 47.56 155 TYR A N 1
ATOM 1234 C CA . TYR A 1 155 ? 28.915 0.642 11.401 1.00 47.56 155 TYR A CA 1
ATOM 1235 C C . TYR A 1 155 ? 27.993 -0.143 12.333 1.00 47.56 155 TYR A C 1
ATOM 1237 O O . TYR A 1 155 ? 27.631 0.349 13.400 1.00 47.56 155 TYR A O 1
ATOM 1245 N N . PHE A 1 156 ? 27.590 -1.341 11.917 1.00 41.81 156 PHE A N 1
ATOM 1246 C CA . PHE A 1 156 ? 26.908 -2.283 12.794 1.00 41.81 156 PHE A CA 1
ATOM 1247 C C . PHE A 1 156 ? 27.952 -2.919 13.713 1.00 41.81 156 PHE A C 1
ATOM 1249 O O . PHE A 1 156 ? 28.805 -3.684 13.267 1.00 41.81 156 PHE A O 1
ATOM 1256 N N . ILE A 1 157 ? 27.900 -2.572 14.997 1.00 47.66 157 ILE A N 1
ATOM 1257 C CA . ILE A 1 157 ? 28.556 -3.345 16.048 1.00 47.66 157 ILE A CA 1
ATOM 1258 C C . ILE A 1 157 ? 27.581 -4.473 16.379 1.00 47.66 157 ILE A C 1
ATOM 1260 O O . ILE A 1 157 ? 26.502 -4.222 16.910 1.00 47.66 157 ILE A O 1
ATOM 1264 N N . ALA A 1 158 ? 27.929 -5.704 16.010 1.00 44.25 158 ALA A N 1
ATOM 1265 C CA . ALA A 1 158 ? 27.239 -6.879 16.514 1.00 44.25 158 ALA A CA 1
ATOM 1266 C C . ALA A 1 158 ? 27.543 -6.983 18.016 1.00 44.25 158 ALA A C 1
ATOM 1268 O O . ALA A 1 158 ? 28.662 -7.318 18.406 1.00 44.25 158 ALA A O 1
ATOM 1269 N N . GLU A 1 159 ? 26.573 -6.635 18.861 1.00 45.03 159 GLU A N 1
ATOM 1270 C CA . GLU A 1 159 ? 26.616 -6.999 20.274 1.00 45.03 159 GLU A CA 1
ATOM 1271 C C . GLU A 1 159 ? 26.442 -8.516 20.380 1.00 45.03 159 GLU A C 1
ATOM 1273 O O . GLU A 1 159 ? 25.336 -9.054 20.325 1.00 45.03 159 GLU A O 1
ATOM 1278 N N . ASP A 1 160 ? 27.577 -9.201 20.510 1.00 43.44 160 ASP A N 1
ATOM 1279 C CA . ASP A 1 160 ? 27.667 -10.580 20.971 1.00 43.44 160 ASP A CA 1
ATOM 1280 C C . ASP A 1 160 ? 27.057 -10.652 22.378 1.00 43.44 160 ASP A C 1
ATOM 1282 O O . ASP A 1 160 ? 27.697 -10.366 23.397 1.00 43.44 160 ASP A O 1
ATOM 1286 N N . THR A 1 161 ? 25.782 -11.025 22.447 1.00 48.34 161 THR A N 1
ATOM 1287 C CA . THR A 1 161 ? 25.140 -11.386 23.706 1.00 48.34 161 THR A CA 1
ATOM 1288 C C . THR A 1 161 ? 25.721 -12.723 24.154 1.00 48.34 161 THR A C 1
ATOM 1290 O O . THR A 1 161 ? 25.268 -13.800 23.774 1.00 48.34 161 THR A O 1
ATOM 1293 N N . LYS A 1 162 ? 26.766 -12.653 24.986 1.00 47.66 162 LYS A N 1
ATOM 1294 C CA . LYS A 1 162 ? 27.239 -13.778 25.798 1.00 47.66 162 LYS A CA 1
ATOM 1295 C C . LYS A 1 162 ? 26.107 -14.233 26.719 1.00 47.66 162 LYS A C 1
ATOM 1297 O O . LYS A 1 162 ? 25.977 -13.768 27.849 1.00 47.66 162 LYS A O 1
ATOM 1302 N N . ALA A 1 163 ? 25.293 -15.160 26.232 1.00 49.75 163 ALA A N 1
ATOM 1303 C CA . ALA A 1 163 ? 24.411 -15.957 27.059 1.00 49.75 163 ALA A CA 1
ATOM 1304 C C . ALA A 1 163 ? 25.278 -16.869 27.942 1.00 49.75 163 ALA A C 1
ATOM 1306 O O . ALA A 1 163 ? 25.799 -17.890 27.497 1.00 49.75 163 ALA A O 1
ATOM 1307 N N . ASN A 1 164 ? 25.447 -16.479 29.206 1.00 47.38 164 ASN A N 1
ATOM 1308 C CA . ASN A 1 164 ? 25.928 -17.351 30.274 1.00 47.38 164 ASN A CA 1
ATOM 1309 C C . ASN A 1 164 ? 24.850 -18.412 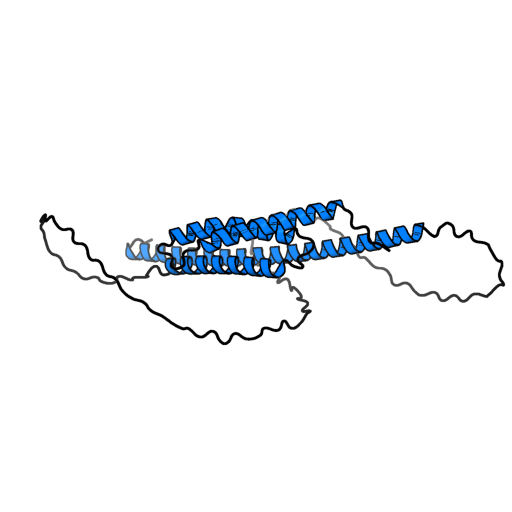30.563 1.00 47.38 164 ASN A C 1
ATOM 1311 O O . ASN A 1 164 ? 24.075 -18.298 31.509 1.00 47.38 164 ASN A O 1
ATOM 1315 N N . GLY A 1 165 ? 24.786 -19.441 29.721 1.00 45.88 165 GLY A N 1
ATOM 1316 C CA . GLY A 1 165 ? 24.069 -20.678 30.007 1.00 45.88 165 GLY A CA 1
ATOM 1317 C C . GLY A 1 165 ? 24.958 -21.593 30.840 1.00 45.88 165 GLY A C 1
ATOM 1318 O O . GLY A 1 165 ? 25.852 -22.246 30.311 1.00 45.88 165 GLY A O 1
ATOM 1319 N N . LYS A 1 166 ? 24.726 -21.630 32.153 1.00 49.16 166 LYS A N 1
ATOM 1320 C CA . LYS A 1 166 ? 25.322 -22.606 33.071 1.00 49.16 166 LYS A CA 1
ATOM 1321 C C . LYS A 1 166 ? 24.580 -23.937 32.886 1.00 49.16 166 LYS A C 1
ATOM 1323 O O . LYS A 1 166 ? 23.635 -24.222 33.610 1.00 49.16 166 LYS A O 1
ATOM 1328 N N . GLY A 1 167 ? 24.958 -24.682 31.850 1.00 43.75 167 GLY A N 1
ATOM 1329 C CA . GLY A 1 167 ? 24.476 -26.033 31.567 1.00 43.75 167 GLY A CA 1
ATOM 1330 C C . GLY A 1 167 ? 25.463 -27.064 32.101 1.00 43.75 167 GLY A C 1
ATOM 1331 O O . GLY A 1 167 ? 26.633 -27.066 31.728 1.00 43.75 167 GLY A O 1
ATOM 1332 N N . THR A 1 168 ? 24.979 -27.878 33.023 1.00 43.47 168 THR A N 1
ATOM 1333 C CA . THR A 1 168 ? 25.631 -29.028 33.643 1.00 43.47 168 THR A CA 1
ATOM 1334 C C . THR A 1 168 ? 25.981 -30.117 32.629 1.00 43.47 168 THR A C 1
ATOM 1336 O O . THR A 1 168 ? 25.122 -30.534 31.865 1.00 43.47 168 THR A O 1
ATOM 1339 N N . GLU A 1 169 ? 27.247 -30.529 32.694 1.00 49.34 169 GLU A N 1
ATOM 1340 C CA . GLU A 1 169 ? 27.790 -31.894 32.621 1.00 49.34 169 GLU A CA 1
ATOM 1341 C C . GLU A 1 169 ? 27.410 -32.847 31.467 1.00 49.34 169 GLU A C 1
ATOM 1343 O O . GLU A 1 169 ? 26.261 -33.199 31.240 1.00 49.34 169 GLU A O 1
ATOM 1348 N N . GLU A 1 170 ? 28.499 -33.327 30.851 1.00 48.41 170 GLU A N 1
ATOM 1349 C CA . GLU A 1 170 ? 28.702 -34.626 30.199 1.00 48.41 170 GLU A CA 1
ATOM 1350 C C . GLU A 1 170 ? 27.938 -34.942 28.907 1.00 48.41 170 GLU A C 1
ATOM 1352 O O . GLU A 1 170 ? 26.912 -35.604 28.910 1.00 48.41 170 GLU A O 1
ATOM 1357 N N . GLU A 1 171 ? 28.583 -34.652 27.769 1.00 44.19 171 GLU A N 1
ATOM 1358 C CA . GLU A 1 171 ? 28.820 -35.713 26.780 1.00 44.19 171 GLU A CA 1
ATOM 1359 C C . GLU A 1 171 ? 30.017 -35.389 25.869 1.00 44.19 171 GLU A C 1
ATOM 1361 O O . GLU A 1 171 ? 30.057 -34.424 25.106 1.00 44.19 171 GLU A O 1
ATOM 1366 N N . THR A 1 172 ? 31.049 -36.218 25.996 1.00 54.00 172 THR A N 1
ATOM 1367 C CA . THR A 1 172 ? 32.273 -36.252 25.195 1.00 54.00 172 THR A CA 1
ATOM 1368 C C . THR A 1 172 ? 32.024 -36.850 23.815 1.00 54.00 172 THR A C 1
ATOM 1370 O O . THR A 1 172 ? 31.937 -38.070 23.731 1.00 54.00 172 THR A O 1
ATOM 1373 N N . ILE A 1 173 ? 32.045 -36.066 22.726 1.00 42.59 173 ILE A N 1
ATOM 1374 C CA . ILE A 1 173 ? 32.284 -36.608 21.371 1.00 42.59 173 ILE A CA 1
ATOM 1375 C C . ILE A 1 173 ? 33.130 -35.641 20.509 1.00 42.59 173 ILE A C 1
ATOM 1377 O O . ILE A 1 173 ? 32.666 -34.629 20.001 1.00 42.59 173 ILE A O 1
ATOM 1381 N N . THR A 1 174 ? 34.409 -36.015 20.393 1.00 41.88 174 THR A N 1
ATOM 1382 C CA . THR A 1 174 ? 35.392 -35.865 19.295 1.00 41.88 174 THR A CA 1
ATOM 1383 C C . THR A 1 174 ? 35.484 -34.601 18.423 1.00 41.88 174 THR A C 1
ATOM 1385 O O . THR A 1 174 ? 34.567 -34.176 17.729 1.00 41.88 174 THR A O 1
ATOM 1388 N N . ALA A 1 175 ? 36.730 -34.128 18.352 1.00 43.84 175 ALA A N 1
ATOM 1389 C CA . ALA A 1 175 ? 37.264 -33.032 17.559 1.00 43.84 175 ALA A CA 1
ATOM 1390 C C . ALA A 1 175 ? 37.080 -33.163 16.034 1.00 43.84 175 ALA A C 1
ATOM 1392 O O . ALA A 1 175 ? 37.418 -34.181 15.431 1.00 43.84 175 ALA A O 1
ATOM 1393 N N . GLY A 1 176 ? 36.683 -32.053 15.405 1.00 38.88 176 GLY A N 1
ATOM 1394 C CA . GLY A 1 176 ? 36.754 -31.821 13.964 1.00 38.88 176 GLY A CA 1
ATOM 1395 C C . GLY A 1 176 ? 37.588 -30.575 13.660 1.00 38.88 176 GLY A C 1
ATOM 1396 O O . GLY A 1 176 ? 37.170 -29.449 13.906 1.00 38.88 176 GLY A O 1
ATOM 1397 N N . VAL A 1 177 ? 38.793 -30.799 13.141 1.00 49.09 177 VAL A N 1
ATOM 1398 C CA . VAL A 1 177 ? 39.769 -29.800 12.689 1.00 49.09 177 VAL A CA 1
ATOM 1399 C C . VAL A 1 177 ? 39.235 -29.032 11.473 1.00 49.09 177 VAL A C 1
ATOM 1401 O O . VAL A 1 177 ? 39.028 -29.631 10.421 1.00 49.09 177 VAL A O 1
ATOM 1404 N N . ALA A 1 178 ? 39.117 -27.704 11.560 1.00 44.22 178 ALA A N 1
ATOM 1405 C CA . ALA A 1 178 ? 38.934 -26.840 10.390 1.00 44.22 178 ALA A CA 1
ATOM 1406 C C . ALA A 1 178 ? 40.097 -25.842 10.273 1.00 44.22 178 ALA A C 1
ATOM 1408 O O . ALA A 1 178 ? 40.354 -25.010 11.143 1.00 44.22 178 ALA A O 1
ATOM 1409 N N . LYS A 1 179 ? 40.851 -26.011 9.185 1.00 49.09 179 LYS A N 1
ATOM 1410 C CA . LYS A 1 179 ? 42.113 -25.349 8.850 1.00 49.09 179 LYS A CA 1
ATOM 1411 C C . LYS A 1 179 ? 41.927 -23.845 8.610 1.00 49.09 179 LYS A C 1
ATOM 1413 O O . LYS A 1 179 ? 41.099 -23.434 7.805 1.00 49.09 179 LYS A O 1
ATOM 1418 N N . LYS A 1 180 ? 42.795 -23.041 9.232 1.00 48.19 180 LYS A N 1
ATOM 1419 C CA . LYS A 1 180 ? 43.039 -21.634 8.882 1.00 48.19 180 LYS A CA 1
ATOM 1420 C C . LYS A 1 180 ? 43.631 -21.553 7.471 1.00 48.19 180 LYS A C 1
ATOM 1422 O O . LYS A 1 180 ? 44.754 -22.006 7.258 1.00 48.19 180 LYS A O 1
ATOM 1427 N N . ILE A 1 181 ? 42.913 -20.940 6.533 1.00 49.19 181 ILE A N 1
ATOM 1428 C CA . ILE A 1 181 ? 43.478 -20.524 5.246 1.00 49.19 181 ILE A CA 1
ATOM 1429 C C . ILE A 1 181 ? 44.036 -19.111 5.431 1.00 49.19 181 ILE A C 1
ATOM 1431 O O . ILE A 1 181 ? 43.310 -18.151 5.671 1.00 49.19 181 ILE A O 1
ATOM 1435 N N . LYS A 1 182 ? 45.366 -19.030 5.392 1.00 51.97 182 LYS A N 1
ATOM 1436 C CA . LYS A 1 182 ? 46.179 -17.817 5.440 1.00 51.97 182 LYS A CA 1
ATOM 1437 C C . LYS A 1 182 ? 46.425 -17.377 3.999 1.00 51.97 182 LYS A C 1
ATOM 1439 O O . LYS A 1 182 ? 47.301 -17.931 3.341 1.00 51.97 182 LYS A O 1
ATOM 1444 N N . THR A 1 183 ? 45.660 -16.407 3.512 1.00 47.38 183 THR A N 1
ATOM 1445 C CA . THR A 1 183 ? 45.908 -15.796 2.201 1.00 47.38 183 THR A CA 1
ATOM 1446 C C . THR A 1 183 ? 46.872 -14.632 2.389 1.00 47.38 183 THR A C 1
ATOM 1448 O O . THR A 1 183 ? 46.526 -13.598 2.955 1.00 47.38 183 THR A O 1
ATOM 1451 N N . ALA A 1 184 ? 48.114 -14.849 1.969 1.00 50.31 184 ALA A N 1
ATOM 1452 C CA . ALA A 1 184 ? 49.127 -13.823 1.770 1.00 50.31 184 ALA A CA 1
ATOM 1453 C C . ALA A 1 184 ? 49.364 -13.645 0.262 1.00 50.31 184 ALA A C 1
ATOM 1455 O O . ALA A 1 184 ? 49.048 -14.553 -0.505 1.00 50.31 184 ALA A O 1
ATOM 1456 N N . ALA A 1 185 ? 50.022 -12.532 -0.087 1.00 41.41 185 ALA A N 1
ATOM 1457 C CA . ALA A 1 185 ? 50.554 -12.149 -1.404 1.00 41.41 185 ALA A CA 1
ATOM 1458 C C . ALA A 1 185 ? 49.564 -11.394 -2.320 1.00 41.41 185 ALA A C 1
ATOM 1460 O O . ALA A 1 185 ? 48.404 -11.760 -2.424 1.00 41.41 185 ALA A O 1
ATOM 1461 N N . ALA A 1 186 ? 49.952 -10.338 -3.036 1.00 42.72 186 ALA A N 1
ATOM 1462 C CA . ALA A 1 186 ? 51.221 -9.617 -3.094 1.00 42.72 186 ALA A CA 1
ATOM 1463 C C . ALA A 1 186 ? 50.996 -8.247 -3.752 1.00 42.72 186 ALA A C 1
ATOM 1465 O O . ALA A 1 186 ? 50.195 -8.111 -4.675 1.00 42.72 186 ALA A O 1
ATOM 1466 N N . ALA A 1 187 ? 51.764 -7.257 -3.301 1.00 50.12 187 ALA A N 1
ATOM 1467 C CA . ALA A 1 187 ? 52.115 -6.095 -4.099 1.00 50.12 187 ALA A CA 1
ATOM 1468 C C . ALA A 1 187 ? 53.190 -6.502 -5.127 1.00 50.12 187 ALA A C 1
ATOM 1470 O O . ALA A 1 187 ? 54.128 -7.220 -4.783 1.00 50.12 187 ALA A O 1
ATOM 1471 N N . SER A 1 188 ? 53.060 -6.038 -6.368 1.00 43.16 188 SER A N 1
ATOM 1472 C CA . SER A 1 188 ? 54.081 -6.121 -7.421 1.00 43.16 188 SER A CA 1
ATOM 1473 C C . SER A 1 188 ? 53.944 -4.846 -8.257 1.00 43.16 188 SER A C 1
ATOM 1475 O O . SER A 1 188 ? 52.901 -4.618 -8.861 1.00 43.16 188 SER A O 1
ATOM 1477 N N . SER A 1 189 ? 54.779 -3.841 -7.995 1.00 40.56 189 SER A N 1
ATOM 1478 C CA . SER A 1 189 ? 56.104 -3.626 -8.601 1.00 40.56 189 SER A CA 1
ATOM 1479 C C . SER A 1 189 ? 55.990 -3.095 -10.025 1.00 40.56 189 SER A C 1
ATOM 1481 O O . SER A 1 189 ? 55.651 -3.821 -10.954 1.00 40.56 189 SER A O 1
ATOM 1483 N N . GLY A 1 190 ? 56.323 -1.813 -10.172 1.00 48.97 190 GLY A N 1
ATOM 1484 C CA . GLY A 1 190 ? 56.587 -1.201 -11.462 1.00 48.97 190 GLY A CA 1
ATOM 1485 C C . GLY A 1 190 ? 57.763 -1.865 -12.174 1.00 48.97 190 GLY A C 1
ATOM 1486 O O . GLY A 1 190 ? 58.656 -2.436 -11.547 1.00 48.97 190 GLY A O 1
ATOM 1487 N N . VAL A 1 191 ? 57.744 -1.750 -13.496 1.00 45.91 191 VAL A N 1
ATOM 1488 C CA . VAL A 1 191 ? 58.912 -1.920 -14.353 1.00 45.91 191 VAL A CA 1
ATOM 1489 C C . VAL A 1 191 ? 58.862 -0.782 -15.362 1.00 45.91 191 VAL A C 1
ATOM 1491 O O . VAL A 1 191 ? 58.094 -0.798 -16.321 1.00 45.91 191 VAL A O 1
ATOM 1494 N N . GLU A 1 192 ? 59.666 0.239 -15.085 1.00 50.28 192 GLU A N 1
ATOM 1495 C CA . GLU A 1 192 ? 60.220 1.109 -16.109 1.00 50.28 192 GLU A CA 1
ATOM 1496 C C . GLU A 1 192 ? 61.133 0.264 -17.005 1.00 50.28 192 GLU A C 1
ATOM 1498 O O . GLU A 1 192 ? 62.032 -0.421 -16.518 1.00 50.28 192 GLU A O 1
ATOM 1503 N N . ALA A 1 193 ? 60.926 0.327 -18.317 1.00 47.88 193 ALA A N 1
ATOM 1504 C CA . ALA A 1 193 ? 61.919 -0.099 -19.291 1.00 47.88 193 ALA A CA 1
ATOM 1505 C C . ALA A 1 193 ? 61.835 0.815 -20.516 1.00 47.88 193 ALA A C 1
ATOM 1507 O O . ALA A 1 193 ? 61.005 0.646 -21.408 1.00 47.88 193 ALA A O 1
ATOM 1508 N N . GLN A 1 194 ? 62.720 1.812 -20.530 1.00 51.94 194 GLN A N 1
ATOM 1509 C CA . GLN A 1 194 ? 63.206 2.440 -21.752 1.00 51.94 194 GLN A CA 1
ATOM 1510 C C . GLN A 1 194 ? 63.795 1.362 -22.666 1.00 51.94 194 GLN A C 1
ATOM 1512 O O . GLN A 1 194 ? 64.709 0.671 -22.230 1.00 51.94 194 GLN A O 1
ATOM 1517 N N . MET A 1 195 ? 63.391 1.301 -23.938 1.00 48.38 195 MET A N 1
ATOM 1518 C CA . MET A 1 195 ? 64.303 0.914 -25.019 1.00 48.38 195 MET A CA 1
ATOM 1519 C C . MET A 1 195 ? 63.936 1.588 -26.348 1.00 48.38 195 MET A C 1
ATOM 1521 O O . MET A 1 195 ? 62.837 1.445 -26.870 1.00 48.38 195 MET A O 1
ATOM 1525 N N . ALA A 1 196 ? 64.917 2.351 -26.833 1.00 47.41 196 ALA A N 1
ATOM 1526 C CA . ALA A 1 196 ? 65.361 2.524 -28.214 1.00 47.41 196 ALA A CA 1
ATOM 1527 C C . ALA A 1 196 ? 64.318 2.579 -29.352 1.00 47.41 196 ALA A C 1
ATOM 1529 O O . ALA A 1 196 ? 63.757 1.580 -29.791 1.00 47.41 196 ALA A O 1
ATOM 1530 N N . ARG A 1 197 ? 64.218 3.777 -29.942 1.00 54.00 197 ARG A N 1
ATOM 1531 C CA . ARG A 1 197 ? 63.740 4.022 -31.309 1.00 54.00 197 ARG A CA 1
ATOM 1532 C C . ARG A 1 197 ? 64.584 3.245 -32.331 1.00 54.00 197 ARG A C 1
ATOM 1534 O O . ARG A 1 197 ? 65.784 3.493 -32.428 1.00 54.00 197 ARG A O 1
ATOM 1541 N N . SER A 1 198 ? 63.933 2.428 -33.160 1.00 55.50 198 SER A N 1
ATOM 1542 C CA . SER A 1 198 ? 64.396 2.068 -34.508 1.00 55.50 198 SER A CA 1
ATOM 1543 C C . SER A 1 198 ? 63.422 2.631 -35.564 1.00 55.50 198 SER A C 1
ATOM 1545 O O . SER A 1 198 ? 62.273 2.945 -35.229 1.00 55.50 198 SER A O 1
ATOM 1547 N N . PRO A 1 199 ? 63.861 2.854 -36.817 1.00 55.03 199 PRO A N 1
ATOM 1548 C CA . PRO A 1 199 ? 63.088 3.586 -37.813 1.00 55.03 199 PRO A CA 1
ATOM 1549 C C . PRO A 1 199 ? 62.117 2.666 -38.566 1.00 55.03 199 PRO A C 1
ATOM 1551 O O . PRO A 1 199 ? 62.538 1.777 -39.294 1.00 55.03 199 PRO A O 1
ATOM 1554 N N . GLN A 1 200 ? 60.824 2.948 -38.391 1.00 53.41 200 GLN A N 1
ATOM 1555 C CA . GLN A 1 200 ? 59.738 2.874 -39.381 1.00 53.41 200 GLN A CA 1
ATOM 1556 C C . GLN A 1 200 ? 59.880 1.821 -40.495 1.00 53.41 200 GLN A C 1
ATOM 1558 O O . GLN A 1 200 ? 60.094 2.149 -41.661 1.00 53.41 200 GLN A O 1
ATOM 1563 N N . GLU A 1 201 ? 59.615 0.565 -40.150 1.00 48.38 201 GLU A N 1
ATOM 1564 C CA . GLU A 1 201 ? 59.075 -0.395 -41.106 1.00 48.38 201 GLU A CA 1
ATOM 1565 C C . GLU A 1 201 ? 57.548 -0.218 -41.113 1.00 48.38 201 GLU A C 1
ATOM 1567 O O . GLU A 1 201 ? 56.866 -0.478 -40.120 1.00 48.38 201 GLU A O 1
ATOM 1572 N N . ILE A 1 202 ? 57.008 0.336 -42.204 1.00 56.97 202 ILE A N 1
ATOM 1573 C CA . ILE A 1 202 ? 55.564 0.514 -42.408 1.00 56.97 202 ILE A CA 1
ATOM 1574 C C . ILE A 1 202 ? 54.970 -0.870 -42.681 1.00 56.97 202 ILE A C 1
ATOM 1576 O O . ILE A 1 202 ? 54.770 -1.274 -43.826 1.00 56.97 202 ILE A O 1
ATOM 1580 N N . ILE A 1 203 ? 54.697 -1.606 -41.607 1.00 52.44 203 ILE A N 1
ATOM 1581 C CA . ILE A 1 203 ? 53.806 -2.759 -41.637 1.00 52.44 203 ILE A CA 1
ATOM 1582 C C . ILE A 1 203 ? 52.405 -2.189 -41.872 1.00 52.44 203 ILE A C 1
ATOM 1584 O O . ILE A 1 203 ? 51.829 -1.533 -41.003 1.00 52.44 203 ILE A O 1
ATOM 1588 N N . LYS A 1 204 ? 51.864 -2.401 -43.075 1.00 52.88 204 LYS A N 1
ATOM 1589 C CA . LYS A 1 204 ? 50.427 -2.261 -43.325 1.00 52.88 204 LYS A CA 1
ATOM 1590 C C . LYS A 1 204 ? 49.732 -3.357 -42.521 1.00 52.88 204 LYS A C 1
ATOM 1592 O O . LYS A 1 204 ? 49.627 -4.490 -42.973 1.00 52.88 204 LYS A O 1
ATOM 1597 N N . ILE A 1 205 ? 49.353 -3.026 -41.293 1.00 55.59 205 ILE A N 1
ATOM 1598 C CA . ILE A 1 205 ? 48.456 -3.845 -40.488 1.00 55.59 205 ILE A CA 1
ATOM 1599 C C . ILE A 1 205 ? 47.068 -3.618 -41.082 1.00 55.59 205 ILE A C 1
ATOM 1601 O O . ILE A 1 205 ? 46.517 -2.520 -40.963 1.00 55.59 205 ILE A O 1
ATOM 1605 N N . ASP A 1 206 ? 46.545 -4.626 -41.774 1.00 55.50 206 ASP A N 1
ATOM 1606 C CA . ASP A 1 206 ? 45.161 -4.640 -42.234 1.00 55.50 206 ASP A CA 1
ATOM 1607 C C . ASP A 1 206 ? 44.248 -4.529 -41.006 1.00 55.50 206 ASP A C 1
ATOM 1609 O O . ASP A 1 206 ? 44.147 -5.424 -40.168 1.00 55.50 206 ASP A O 1
ATOM 1613 N N . ASN A 1 207 ? 43.634 -3.356 -40.868 1.00 52.22 207 ASN A N 1
ATOM 1614 C CA . ASN A 1 207 ? 42.865 -2.911 -39.708 1.00 52.22 207 ASN A CA 1
ATOM 1615 C C . ASN A 1 207 ? 41.412 -3.430 -39.752 1.00 52.22 207 ASN A C 1
ATOM 1617 O O . ASN A 1 207 ? 40.477 -2.724 -39.378 1.00 52.22 207 ASN A O 1
ATOM 1621 N N . ASP A 1 208 ? 41.215 -4.671 -40.200 1.00 56.06 208 ASP A N 1
ATOM 1622 C CA . ASP A 1 208 ? 39.891 -5.301 -40.337 1.00 56.06 208 ASP A CA 1
ATOM 1623 C C . ASP A 1 208 ? 39.392 -5.964 -39.033 1.00 56.06 208 ASP A C 1
ATOM 1625 O O . ASP A 1 208 ? 38.328 -6.578 -39.002 1.00 56.06 208 ASP A O 1
ATOM 1629 N N . SER A 1 209 ? 40.110 -5.789 -37.917 1.00 54.09 209 SER A N 1
ATOM 1630 C CA . SER A 1 209 ? 39.744 -6.315 -36.587 1.00 54.09 209 SER A CA 1
ATOM 1631 C C . SER A 1 209 ? 39.072 -5.281 -35.662 1.00 54.09 209 SER A C 1
ATOM 1633 O O . SER A 1 209 ? 38.850 -5.551 -34.483 1.00 54.09 209 SER A O 1
ATOM 1635 N N . ALA A 1 210 ? 38.735 -4.083 -36.151 1.00 57.41 210 ALA A N 1
ATOM 1636 C CA . ALA A 1 210 ? 38.221 -2.988 -35.314 1.00 57.41 210 ALA A CA 1
ATOM 1637 C C . ALA A 1 210 ? 36.758 -3.161 -34.842 1.00 57.41 210 ALA A C 1
ATOM 1639 O O . ALA A 1 210 ? 36.257 -2.360 -34.050 1.00 57.41 210 ALA A O 1
ATOM 1640 N N . THR A 1 211 ? 36.037 -4.180 -35.319 1.00 58.31 211 THR A N 1
ATOM 1641 C CA . THR A 1 211 ? 34.639 -4.405 -34.922 1.00 58.31 211 THR A CA 1
ATOM 1642 C C . THR A 1 211 ? 34.497 -5.154 -33.596 1.00 58.31 211 THR A C 1
ATOM 1644 O O . THR A 1 211 ? 33.516 -4.908 -32.888 1.00 58.31 211 THR A O 1
ATOM 1647 N N . ASP A 1 212 ? 35.466 -6.005 -33.238 1.00 60.31 212 ASP A N 1
ATOM 1648 C CA . ASP A 1 212 ? 35.374 -6.927 -32.092 1.00 60.31 212 ASP A CA 1
ATOM 1649 C C . ASP A 1 212 ? 35.547 -6.212 -30.733 1.00 60.31 212 ASP A C 1
ATOM 1651 O O . ASP A 1 212 ? 34.798 -6.443 -29.777 1.00 60.31 212 ASP A O 1
ATOM 1655 N N . ASP A 1 213 ? 36.415 -5.197 -30.680 1.00 68.44 213 ASP A N 1
ATOM 1656 C CA . ASP A 1 213 ? 36.620 -4.385 -29.471 1.00 68.44 213 ASP A CA 1
ATOM 1657 C C . ASP A 1 213 ? 35.356 -3.604 -29.068 1.00 68.44 213 ASP A C 1
ATOM 1659 O O . ASP A 1 213 ? 35.063 -3.400 -27.886 1.00 68.44 213 ASP A O 1
ATOM 1663 N N . THR A 1 214 ? 34.529 -3.197 -30.039 1.00 80.56 214 THR A N 1
ATOM 1664 C CA . THR A 1 214 ? 33.298 -2.442 -29.746 1.00 80.56 214 THR A CA 1
ATOM 1665 C C . THR A 1 214 ? 32.181 -3.311 -29.173 1.00 80.56 214 THR A C 1
ATOM 1667 O O . THR A 1 214 ? 31.276 -2.793 -28.504 1.00 80.56 214 THR A O 1
ATOM 1670 N N . THR A 1 215 ? 32.189 -4.614 -29.460 1.00 84.94 215 THR A N 1
ATOM 1671 C CA . THR A 1 215 ? 31.218 -5.567 -28.916 1.00 84.94 215 THR A CA 1
ATOM 1672 C C . THR A 1 215 ? 31.561 -5.941 -27.485 1.00 84.94 215 THR A C 1
ATOM 1674 O O . THR A 1 215 ? 30.660 -5.964 -26.644 1.00 84.94 215 THR A O 1
ATOM 1677 N N . GLU A 1 216 ? 32.846 -6.109 -27.174 1.00 83.25 216 GLU A N 1
ATOM 1678 C CA . GLU A 1 216 ? 33.278 -6.413 -25.811 1.00 83.25 216 GLU A CA 1
ATOM 1679 C C . GLU A 1 216 ? 33.072 -5.219 -24.868 1.00 83.25 216 GLU A C 1
ATOM 1681 O O . GLU A 1 216 ? 32.504 -5.376 -23.787 1.00 83.25 216 GLU A O 1
ATOM 1686 N N . VAL A 1 217 ? 33.372 -3.988 -25.301 1.00 86.06 217 VAL A N 1
ATOM 1687 C CA . VAL A 1 217 ? 33.074 -2.784 -24.498 1.00 86.06 217 VAL A CA 1
ATOM 1688 C C . VAL A 1 217 ? 31.573 -2.656 -24.208 1.00 86.06 217 VAL A C 1
ATOM 1690 O O . VAL A 1 217 ? 31.177 -2.363 -23.076 1.00 86.06 217 VAL A O 1
ATOM 1693 N N . ARG A 1 218 ? 30.710 -2.926 -25.199 1.00 85.94 218 ARG A N 1
ATOM 1694 C CA . ARG A 1 218 ? 29.250 -2.930 -25.000 1.00 85.94 218 ARG A CA 1
ATOM 1695 C C . ARG A 1 218 ? 28.811 -4.011 -24.017 1.00 85.94 218 ARG A C 1
ATOM 1697 O O . ARG A 1 218 ? 27.957 -3.746 -23.170 1.00 85.94 218 ARG A O 1
ATOM 1704 N N . ARG A 1 219 ? 29.406 -5.202 -24.092 1.00 91.69 219 ARG A N 1
ATOM 1705 C CA . ARG A 1 219 ? 29.148 -6.295 -23.151 1.00 91.69 219 ARG A CA 1
ATOM 1706 C C . ARG A 1 219 ? 29.541 -5.909 -21.726 1.00 91.69 219 ARG A C 1
ATOM 1708 O O . ARG A 1 219 ? 28.746 -6.114 -20.811 1.00 91.69 219 ARG A O 1
ATOM 1715 N N . ILE A 1 220 ? 30.715 -5.307 -21.539 1.00 90.50 220 ILE A N 1
ATOM 1716 C CA . ILE A 1 220 ? 31.204 -4.852 -20.230 1.00 90.50 220 ILE A CA 1
ATOM 1717 C C . ILE A 1 220 ? 30.268 -3.794 -19.635 1.00 90.50 220 ILE A C 1
ATOM 1719 O O . ILE A 1 220 ? 29.905 -3.888 -18.462 1.00 90.50 220 ILE A O 1
ATOM 1723 N N . LEU A 1 221 ? 29.831 -2.812 -20.429 1.00 90.81 221 LEU A N 1
ATOM 1724 C CA . LEU A 1 221 ? 28.878 -1.796 -19.969 1.00 90.81 221 LEU A CA 1
ATOM 1725 C C . LEU A 1 221 ? 27.533 -2.413 -19.567 1.00 90.81 221 LEU A C 1
ATOM 1727 O O . LEU A 1 221 ? 27.014 -2.092 -18.500 1.00 90.81 221 LEU A O 1
ATOM 1731 N N . ALA A 1 222 ? 27.011 -3.353 -20.360 1.00 89.94 222 ALA A N 1
ATOM 1732 C CA . ALA A 1 222 ? 25.775 -4.060 -20.032 1.00 89.94 222 ALA A CA 1
ATOM 1733 C C . ALA A 1 222 ? 25.900 -4.901 -18.747 1.00 89.94 222 ALA A C 1
ATOM 1735 O O . ALA A 1 222 ? 24.956 -4.972 -17.960 1.00 89.94 222 ALA A O 1
ATOM 1736 N N . LEU A 1 223 ? 27.057 -5.530 -18.509 1.00 93.62 223 LEU A N 1
ATOM 1737 C CA . LEU A 1 223 ? 27.324 -6.265 -17.270 1.00 93.62 223 LEU A CA 1
ATOM 1738 C C . LEU A 1 223 ? 27.379 -5.335 -16.054 1.00 93.62 223 LEU A C 1
ATOM 1740 O O . LEU A 1 223 ? 26.804 -5.671 -15.022 1.00 93.62 223 LEU A O 1
ATOM 1744 N N . ARG A 1 224 ? 28.002 -4.157 -16.179 1.00 92.25 224 ARG A N 1
ATOM 1745 C CA . ARG A 1 224 ? 28.023 -3.147 -15.108 1.00 92.25 224 ARG A CA 1
ATOM 1746 C C . ARG A 1 224 ? 26.628 -2.638 -14.779 1.00 92.25 224 ARG A C 1
ATOM 1748 O O . ARG A 1 224 ? 26.267 -2.585 -13.614 1.00 92.25 224 ARG A O 1
ATOM 1755 N N . GLU A 1 225 ? 25.823 -2.343 -15.792 1.00 91.50 225 GLU A N 1
ATOM 1756 C CA . GLU A 1 225 ? 24.444 -1.898 -15.584 1.00 91.50 225 GLU A CA 1
ATOM 1757 C C . GLU A 1 225 ? 23.593 -2.973 -14.886 1.00 91.50 225 GLU A C 1
ATOM 1759 O O . GLU A 1 225 ? 22.797 -2.667 -13.998 1.00 91.50 225 GLU A O 1
ATOM 1764 N N . ARG A 1 226 ? 23.778 -4.252 -15.246 1.00 90.25 226 ARG A N 1
ATOM 1765 C CA . ARG A 1 226 ? 23.134 -5.371 -14.540 1.00 90.25 226 ARG A CA 1
ATOM 1766 C C . ARG A 1 226 ? 23.607 -5.487 -13.093 1.00 90.25 226 ARG A C 1
ATOM 1768 O O . ARG A 1 226 ? 22.774 -5.747 -12.233 1.00 90.25 226 ARG A O 1
ATOM 1775 N N . ALA A 1 227 ? 24.900 -5.294 -12.832 1.00 90.19 227 ALA A N 1
ATOM 1776 C CA . ALA A 1 227 ? 25.450 -5.317 -11.479 1.00 90.19 227 ALA A CA 1
ATOM 1777 C C . ALA A 1 227 ? 24.844 -4.201 -10.616 1.00 90.19 227 ALA A C 1
ATOM 1779 O O . ALA A 1 227 ? 24.309 -4.495 -9.555 1.00 90.19 227 ALA A O 1
ATOM 1780 N N . THR A 1 228 ? 24.795 -2.962 -11.116 1.00 89.81 228 THR A N 1
ATOM 1781 C CA . THR A 1 228 ? 24.158 -1.839 -10.407 1.00 89.81 228 THR A CA 1
ATOM 1782 C C . THR A 1 228 ? 22.678 -2.106 -10.130 1.00 89.81 228 THR A C 1
ATOM 1784 O O . THR A 1 228 ? 22.204 -1.902 -9.018 1.00 89.81 228 THR A O 1
ATOM 1787 N N . ARG A 1 229 ? 21.934 -2.647 -11.106 1.00 87.44 229 ARG A N 1
ATOM 1788 C CA . ARG A 1 229 ? 20.527 -3.025 -10.891 1.00 87.44 229 ARG A CA 1
ATOM 1789 C C . ARG A 1 229 ? 20.356 -4.124 -9.841 1.00 87.44 229 ARG A C 1
ATOM 1791 O O . ARG A 1 229 ? 19.366 -4.109 -9.111 1.00 87.44 229 ARG A O 1
ATOM 1798 N N . ALA A 1 230 ? 21.285 -5.078 -9.780 1.00 89.44 230 ALA A N 1
ATOM 1799 C CA . ALA A 1 230 ? 21.282 -6.128 -8.768 1.00 89.44 230 ALA A CA 1
ATOM 1800 C C . ALA A 1 230 ? 21.599 -5.569 -7.370 1.00 89.44 230 ALA A C 1
ATOM 1802 O O . ALA A 1 230 ? 20.913 -5.934 -6.419 1.00 89.44 230 ALA A O 1
ATOM 1803 N N . GLU A 1 231 ? 22.562 -4.651 -7.257 1.00 88.38 231 GLU A N 1
ATOM 1804 C CA . GLU A 1 231 ? 22.887 -3.944 -6.008 1.00 88.38 231 GLU A CA 1
ATOM 1805 C C . GLU A 1 231 ? 21.679 -3.159 -5.485 1.00 88.38 231 GLU A C 1
ATOM 1807 O O . GLU A 1 231 ? 21.247 -3.373 -4.357 1.00 88.38 231 GLU A O 1
ATOM 1812 N N . GLU A 1 232 ? 21.029 -2.354 -6.328 1.00 87.25 232 GLU A N 1
ATOM 1813 C CA . GLU A 1 232 ? 19.824 -1.624 -5.921 1.00 87.25 232 GLU A CA 1
ATOM 1814 C C . GLU A 1 232 ? 18.667 -2.552 -5.511 1.00 87.25 232 GLU A C 1
ATOM 1816 O O . GLU A 1 232 ? 17.860 -2.221 -4.640 1.00 87.25 232 GLU A O 1
ATOM 1821 N N . ALA A 1 233 ? 18.526 -3.706 -6.173 1.00 84.94 233 ALA A N 1
ATOM 1822 C CA . ALA A 1 233 ? 17.521 -4.697 -5.805 1.00 84.94 233 ALA A CA 1
ATOM 1823 C C . ALA A 1 233 ? 17.824 -5.321 -4.437 1.00 84.94 233 ALA A C 1
ATOM 1825 O O . ALA A 1 233 ? 16.898 -5.527 -3.650 1.00 84.94 233 ALA A O 1
ATOM 1826 N N . PHE A 1 234 ? 19.101 -5.570 -4.146 1.00 91.00 234 PHE A N 1
ATOM 1827 C CA . PHE A 1 234 ? 19.558 -6.052 -2.850 1.00 91.00 234 PHE A CA 1
ATOM 1828 C C . PHE A 1 234 ? 19.313 -5.016 -1.746 1.00 91.00 234 PHE A C 1
ATOM 1830 O O . PHE A 1 234 ? 18.708 -5.355 -0.733 1.00 91.00 234 PHE A O 1
ATOM 1837 N N . ASP A 1 235 ? 19.656 -3.746 -1.971 1.00 85.88 235 ASP A N 1
ATOM 1838 C CA . ASP A 1 235 ? 19.411 -2.666 -1.007 1.00 85.88 235 ASP A CA 1
ATOM 1839 C C . ASP A 1 235 ? 17.917 -2.519 -0.684 1.00 85.88 235 ASP A C 1
ATOM 1841 O O . ASP A 1 235 ? 17.522 -2.420 0.479 1.00 85.88 235 ASP A O 1
ATOM 1845 N N . ARG A 1 236 ? 17.049 -2.591 -1.703 1.00 77.56 236 ARG A N 1
ATOM 1846 C CA . ARG A 1 236 ? 15.590 -2.591 -1.499 1.00 77.56 236 ARG A CA 1
ATOM 1847 C C . ARG A 1 236 ? 15.112 -3.801 -0.698 1.00 77.56 236 ARG A C 1
ATOM 1849 O O . ARG A 1 236 ? 14.208 -3.660 0.124 1.00 77.56 236 ARG A O 1
ATOM 1856 N N . ALA A 1 237 ? 15.680 -4.982 -0.937 1.00 85.12 237 ALA A N 1
ATOM 1857 C CA . ALA A 1 237 ? 15.347 -6.183 -0.176 1.00 85.12 237 ALA A CA 1
ATOM 1858 C C . ALA A 1 237 ? 15.792 -6.064 1.290 1.00 85.12 237 ALA A C 1
ATOM 1860 O O . ALA A 1 237 ? 15.028 -6.427 2.183 1.00 85.12 237 ALA A O 1
ATOM 1861 N N . MET A 1 238 ? 16.971 -5.489 1.542 1.00 92.75 238 MET A N 1
ATOM 1862 C CA . MET A 1 238 ? 17.485 -5.241 2.890 1.00 92.75 238 MET A CA 1
ATOM 1863 C C . MET A 1 238 ? 16.616 -4.249 3.664 1.00 92.75 238 MET A C 1
ATOM 1865 O O . MET A 1 238 ? 16.228 -4.549 4.788 1.00 92.75 238 MET A O 1
ATOM 1869 N N . LEU A 1 239 ? 16.212 -3.132 3.051 1.00 84.38 239 LEU A N 1
ATOM 1870 C CA . LEU A 1 239 ? 15.297 -2.175 3.687 1.00 84.38 239 LEU A CA 1
ATOM 1871 C C . LEU A 1 239 ? 13.947 -2.814 4.052 1.00 84.38 239 LEU A C 1
ATOM 1873 O O . LEU A 1 239 ? 13.405 -2.564 5.127 1.00 84.38 239 LEU A O 1
ATOM 1877 N N . ARG A 1 240 ? 13.408 -3.680 3.182 1.00 86.19 240 ARG A N 1
ATOM 1878 C CA . ARG A 1 240 ? 12.179 -4.434 3.483 1.00 86.19 240 ARG A CA 1
ATOM 1879 C C . ARG A 1 240 ? 12.380 -5.404 4.644 1.00 86.19 240 ARG A C 1
ATOM 1881 O O . ARG A 1 240 ? 11.513 -5.496 5.505 1.00 86.19 240 ARG A O 1
ATOM 1888 N N . LEU A 1 241 ? 13.509 -6.111 4.681 1.00 91.38 241 LEU A N 1
ATOM 1889 C CA . LEU A 1 241 ? 13.836 -7.027 5.773 1.00 91.38 241 LEU A CA 1
ATOM 1890 C C . LEU A 1 241 ? 13.970 -6.289 7.112 1.00 91.38 241 LEU A C 1
ATOM 1892 O O . LEU A 1 241 ? 13.454 -6.765 8.122 1.00 91.38 241 LEU A O 1
ATOM 1896 N N . GLU A 1 242 ? 14.616 -5.123 7.120 1.00 90.88 242 GLU A N 1
ATOM 1897 C CA . GLU A 1 242 ? 14.725 -4.265 8.304 1.00 90.88 242 GLU A CA 1
ATOM 1898 C C . GLU A 1 242 ? 13.346 -3.815 8.801 1.00 90.88 242 GLU A C 1
ATOM 1900 O O . GLU A 1 242 ? 13.060 -3.949 9.991 1.00 90.88 242 GLU A O 1
ATOM 1905 N N . SER A 1 243 ? 12.468 -3.372 7.893 1.00 89.00 243 SER A N 1
ATOM 1906 C CA . SER A 1 243 ? 11.086 -2.995 8.225 1.00 89.00 243 SER A CA 1
ATOM 1907 C C . SER A 1 243 ? 10.312 -4.158 8.850 1.00 89.00 243 SER A C 1
ATOM 1909 O O . SER A 1 243 ? 9.788 -4.026 9.951 1.00 89.00 243 SER A O 1
ATOM 1911 N N . VAL A 1 244 ? 10.308 -5.330 8.204 1.00 90.06 244 VAL A N 1
ATOM 1912 C CA . VAL A 1 244 ? 9.595 -6.522 8.705 1.00 90.06 244 VAL A CA 1
ATOM 1913 C C . VAL A 1 244 ? 10.136 -6.966 10.066 1.00 90.06 244 VAL A C 1
ATOM 1915 O O . VAL A 1 244 ? 9.376 -7.377 10.944 1.00 90.06 244 VAL A O 1
ATOM 1918 N N . THR A 1 245 ? 11.451 -6.867 10.269 1.00 92.38 245 THR A N 1
ATOM 1919 C CA . THR A 1 245 ? 12.080 -7.201 11.552 1.00 92.38 245 THR A CA 1
ATOM 1920 C C . THR A 1 245 ? 11.661 -6.216 12.643 1.00 92.38 245 THR A C 1
ATOM 1922 O O . THR A 1 245 ? 11.378 -6.633 13.766 1.00 92.38 245 THR A O 1
ATOM 1925 N N . HIS A 1 246 ? 11.587 -4.921 12.328 1.00 90.00 246 HIS A N 1
ATOM 1926 C CA . HIS A 1 246 ? 11.106 -3.908 13.261 1.00 90.00 246 HIS A CA 1
ATOM 1927 C C . HIS A 1 246 ? 9.650 -4.165 13.670 1.00 90.00 246 HIS A C 1
ATOM 1929 O O . HIS A 1 246 ? 9.365 -4.248 14.866 1.00 90.00 246 HIS A O 1
ATOM 1935 N N . ASP A 1 247 ? 8.765 -4.402 12.700 1.00 87.19 247 ASP A N 1
ATOM 1936 C CA . ASP A 1 247 ? 7.348 -4.690 12.946 1.00 87.19 247 ASP A CA 1
ATOM 1937 C C . ASP A 1 247 ? 7.165 -5.940 13.813 1.00 87.19 247 ASP A C 1
ATOM 1939 O O . ASP A 1 247 ? 6.364 -5.957 14.751 1.00 87.19 247 ASP A O 1
ATOM 1943 N N . PHE A 1 248 ? 7.953 -6.987 13.548 1.00 94.69 248 PHE A N 1
ATOM 1944 C CA . PHE A 1 248 ? 7.961 -8.195 14.368 1.00 94.69 248 PHE A CA 1
ATOM 1945 C C . PHE A 1 248 ? 8.358 -7.904 15.822 1.00 94.69 248 PHE A C 1
ATOM 1947 O O . PHE A 1 248 ? 7.721 -8.407 16.749 1.00 94.69 248 PHE A O 1
ATOM 1954 N N . LEU A 1 249 ? 9.387 -7.080 16.048 1.00 93.62 249 LEU A N 1
ATOM 1955 C CA . LEU A 1 249 ? 9.832 -6.719 17.397 1.00 93.62 249 LEU A CA 1
ATOM 1956 C C . LEU A 1 249 ? 8.793 -5.880 18.150 1.00 93.62 249 LEU A C 1
ATOM 1958 O O . LEU A 1 249 ? 8.596 -6.099 19.348 1.00 93.62 249 LEU A O 1
ATOM 1962 N N . VAL A 1 250 ? 8.110 -4.961 17.461 1.00 90.94 250 VAL A N 1
ATOM 1963 C CA . VAL A 1 250 ? 7.008 -4.174 18.034 1.00 90.94 250 VAL A CA 1
ATOM 1964 C C . VAL A 1 250 ? 5.859 -5.095 18.447 1.00 90.94 250 VAL A C 1
ATOM 1966 O O . VAL A 1 250 ? 5.461 -5.080 19.613 1.00 90.94 250 VAL A O 1
ATOM 1969 N N . LYS A 1 251 ? 5.403 -5.977 17.547 1.00 92.94 251 LYS A N 1
ATOM 1970 C CA . LYS A 1 251 ? 4.335 -6.950 17.839 1.00 92.94 251 LYS A CA 1
ATOM 1971 C C . LYS A 1 251 ? 4.702 -7.896 18.978 1.00 92.94 251 LYS A C 1
ATOM 1973 O O . LYS A 1 251 ? 3.884 -8.163 19.853 1.00 92.94 251 LYS A O 1
ATOM 1978 N N . LYS A 1 252 ? 5.950 -8.372 19.021 1.00 95.50 252 LYS A N 1
ATOM 1979 C CA . LYS A 1 252 ? 6.449 -9.208 20.121 1.00 95.50 252 LYS A CA 1
ATOM 1980 C C . LYS A 1 252 ? 6.360 -8.485 21.469 1.00 95.50 252 LYS A C 1
ATOM 1982 O O . LYS A 1 252 ? 5.998 -9.110 22.464 1.00 95.50 252 LYS A O 1
ATOM 1987 N N . ARG A 1 253 ? 6.689 -7.187 21.518 1.00 94.06 253 ARG A N 1
ATOM 1988 C CA . ARG A 1 253 ? 6.573 -6.376 22.741 1.00 94.06 253 ARG A CA 1
ATOM 1989 C C . ARG A 1 253 ? 5.113 -6.203 23.160 1.00 94.06 253 ARG A C 1
ATOM 1991 O O . ARG A 1 253 ? 4.821 -6.397 24.333 1.00 94.06 253 ARG A O 1
ATOM 1998 N N . GLN A 1 254 ? 4.226 -5.889 22.217 1.00 93.50 254 GLN A N 1
ATOM 1999 C CA . GLN A 1 254 ? 2.788 -5.761 22.479 1.00 93.50 254 GLN A CA 1
ATOM 2000 C C . GLN A 1 254 ? 2.211 -7.063 23.041 1.00 93.50 254 GLN A C 1
ATOM 2002 O O . GLN A 1 254 ? 1.596 -7.048 24.098 1.00 93.50 254 GLN A O 1
ATOM 2007 N N . TYR A 1 255 ? 2.515 -8.205 22.418 1.00 94.44 255 TYR A N 1
ATOM 2008 C CA . TYR A 1 255 ? 2.087 -9.512 22.920 1.00 94.44 255 TYR A CA 1
ATOM 2009 C C . TYR A 1 255 ? 2.569 -9.777 24.354 1.00 94.44 255 TYR A C 1
ATOM 2011 O O . TYR A 1 255 ? 1.808 -10.260 25.188 1.00 94.44 255 TYR A O 1
ATOM 2019 N N . ALA A 1 256 ? 3.828 -9.446 24.663 1.00 95.12 256 ALA A N 1
ATOM 2020 C CA . ALA A 1 256 ? 4.364 -9.604 26.013 1.00 95.12 256 ALA A CA 1
ATOM 2021 C C . ALA A 1 256 ? 3.650 -8.703 27.037 1.00 95.12 256 ALA A C 1
ATOM 2023 O O . ALA A 1 256 ? 3.424 -9.134 28.166 1.00 95.12 256 ALA A O 1
ATOM 2024 N N . GLN A 1 257 ? 3.280 -7.483 26.642 1.00 93.50 257 GLN A N 1
ATOM 2025 C CA . GLN A 1 257 ? 2.511 -6.566 27.479 1.00 93.50 257 GLN A CA 1
ATOM 2026 C C . GLN A 1 257 ? 1.098 -7.102 27.739 1.00 93.50 257 GLN A C 1
ATOM 2028 O O . GLN A 1 257 ? 0.717 -7.245 28.897 1.00 93.50 257 GLN A O 1
ATOM 2033 N N . THR A 1 258 ? 0.367 -7.497 26.694 1.00 94.69 258 THR A N 1
ATOM 2034 C CA . THR A 1 258 ? -0.978 -8.079 26.830 1.00 94.69 258 THR A CA 1
ATOM 2035 C C . THR A 1 258 ? -0.954 -9.345 27.685 1.00 94.69 258 THR A C 1
ATOM 2037 O O . THR A 1 258 ? -1.802 -9.531 28.551 1.00 94.69 258 THR A O 1
ATOM 2040 N N . ALA A 1 259 ? 0.054 -10.206 27.513 1.00 95.56 259 ALA A N 1
ATOM 2041 C CA . ALA A 1 259 ? 0.212 -11.396 28.344 1.00 95.56 259 ALA A CA 1
ATOM 2042 C C . ALA A 1 259 ? 0.430 -11.051 29.830 1.00 95.56 259 ALA A C 1
ATOM 2044 O O . ALA A 1 259 ? -0.116 -11.731 30.701 1.00 95.56 259 ALA A O 1
ATOM 2045 N N . ALA A 1 260 ? 1.199 -9.998 30.128 1.00 95.25 260 ALA A N 1
ATOM 2046 C CA . ALA A 1 260 ? 1.398 -9.520 31.494 1.00 95.25 260 ALA A CA 1
ATOM 2047 C C . ALA A 1 260 ? 0.103 -8.943 32.091 1.00 95.25 260 ALA A C 1
ATOM 2049 O O . ALA A 1 260 ? -0.249 -9.280 33.219 1.00 95.25 260 ALA A O 1
ATOM 2050 N N . GLU A 1 261 ? -0.639 -8.145 31.323 1.00 95.69 261 GLU A N 1
ATOM 2051 C CA . GLU A 1 261 ? -1.937 -7.588 31.725 1.00 95.69 261 GLU A CA 1
ATOM 2052 C C . GLU A 1 261 ? -2.962 -8.698 32.008 1.00 95.69 261 GLU A C 1
ATOM 2054 O O . GLU A 1 261 ? -3.601 -8.693 33.062 1.00 95.69 261 GLU A O 1
ATOM 2059 N N . CYS A 1 262 ? -3.052 -9.717 31.143 1.00 96.75 262 CYS A N 1
ATOM 2060 C CA . CYS A 1 262 ? -3.891 -10.893 31.380 1.00 96.75 262 CYS A CA 1
ATOM 2061 C C . CYS A 1 262 ? -3.487 -11.644 32.656 1.00 96.75 262 CYS A C 1
ATOM 2063 O O . CYS A 1 262 ? -4.354 -12.032 33.438 1.00 96.75 262 CYS A O 1
ATOM 2065 N N . ALA A 1 263 ? -2.186 -11.844 32.893 1.00 96.19 263 ALA A N 1
ATOM 2066 C CA . ALA A 1 263 ? -1.705 -12.504 34.105 1.00 96.19 263 ALA A CA 1
ATOM 2067 C C . ALA A 1 263 ? -2.078 -11.711 35.372 1.00 96.19 263 ALA A C 1
ATOM 2069 O O . ALA 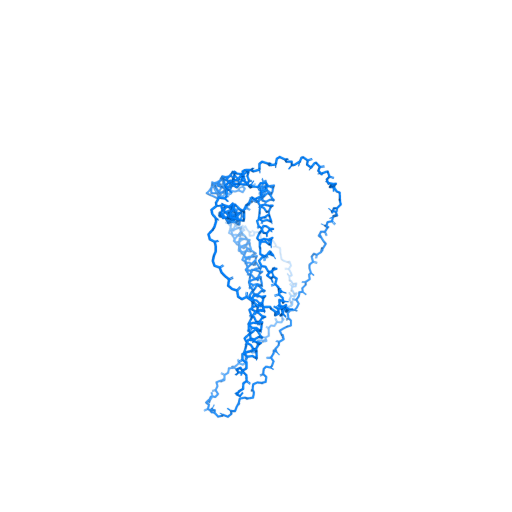A 1 263 ? -2.541 -12.301 36.350 1.00 96.19 263 ALA A O 1
ATOM 2070 N N . CYS A 1 264 ? -1.948 -10.381 35.339 1.00 96.00 264 CYS A N 1
ATOM 2071 C CA . CYS A 1 264 ? -2.387 -9.501 36.422 1.00 96.00 264 CYS A CA 1
ATOM 2072 C C . CYS A 1 264 ? -3.904 -9.580 36.650 1.00 96.00 264 CYS A C 1
ATOM 2074 O O . CYS A 1 264 ? -4.337 -9.726 37.794 1.00 96.00 264 CYS A O 1
ATOM 2076 N N . ALA A 1 265 ? -4.709 -9.546 35.585 1.00 95.75 265 ALA A N 1
ATOM 2077 C CA . ALA A 1 265 ? -6.166 -9.646 35.672 1.00 95.75 265 ALA A CA 1
ATOM 2078 C C . ALA A 1 265 ? -6.621 -10.990 36.266 1.00 95.75 265 ALA A C 1
ATOM 2080 O O . ALA A 1 265 ? -7.487 -11.024 37.143 1.00 95.75 265 ALA A O 1
ATOM 2081 N N . ILE A 1 266 ? -5.995 -12.096 35.847 1.00 96.00 266 ILE A N 1
ATOM 2082 C CA . ILE A 1 266 ? -6.246 -13.430 36.409 1.00 96.00 266 ILE A CA 1
ATOM 2083 C C . ILE A 1 266 ? -5.867 -13.464 37.895 1.00 96.00 266 ILE A C 1
ATOM 2085 O O . ILE A 1 266 ? -6.650 -13.957 38.708 1.00 96.00 266 ILE A O 1
ATOM 2089 N N . GLY A 1 267 ? -4.710 -12.908 38.267 1.00 94.75 267 GLY A N 1
ATOM 2090 C CA . GLY A 1 267 ? -4.273 -12.822 39.662 1.00 94.75 267 GLY A CA 1
ATOM 2091 C C . GLY A 1 267 ? -5.266 -12.057 40.542 1.00 94.75 267 GLY A C 1
ATOM 2092 O O . GLY A 1 267 ? -5.690 -12.568 41.580 1.00 94.75 267 GLY A O 1
ATOM 2093 N N . ALA A 1 268 ? -5.712 -10.884 40.086 1.00 95.31 268 ALA A N 1
ATOM 2094 C CA . ALA A 1 268 ? -6.713 -10.073 40.779 1.00 95.31 268 ALA A CA 1
ATOM 2095 C C . ALA A 1 268 ? -8.066 -10.797 40.902 1.00 95.31 268 ALA A C 1
ATOM 2097 O O . ALA A 1 268 ? -8.725 -10.737 41.943 1.00 95.31 268 ALA A O 1
ATOM 2098 N N . PHE A 1 269 ? -8.483 -11.525 39.862 1.00 95.38 269 PHE A N 1
ATOM 2099 C CA . PHE A 1 269 ? -9.697 -12.340 39.895 1.00 95.38 269 PHE A CA 1
ATOM 2100 C C . PHE A 1 269 ? -9.611 -13.467 40.937 1.00 95.38 269 PHE A C 1
ATOM 2102 O O 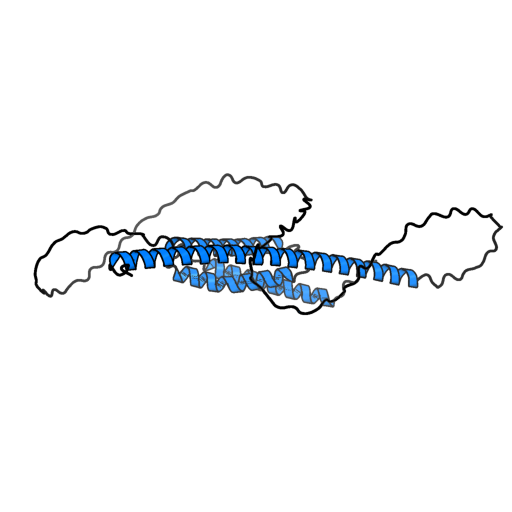. PHE A 1 269 ? -10.549 -13.664 41.716 1.00 95.38 269 PHE A O 1
ATOM 2109 N N . MET A 1 270 ? -8.490 -14.195 40.980 1.00 96.31 270 MET A N 1
ATOM 2110 C CA . MET A 1 270 ? -8.272 -15.268 41.956 1.00 96.31 270 MET A CA 1
ATOM 2111 C C . MET A 1 270 ? -8.228 -14.736 43.393 1.00 96.31 270 MET A C 1
ATOM 2113 O O . MET A 1 270 ? -8.804 -15.355 44.293 1.00 96.31 270 MET A O 1
ATOM 2117 N N . GLU A 1 271 ? -7.613 -13.571 43.605 1.00 95.50 271 GLU A N 1
ATOM 2118 C CA . GLU A 1 271 ? -7.568 -12.898 44.904 1.00 95.50 271 GLU A CA 1
ATOM 2119 C C . GLU A 1 271 ? -8.971 -12.505 45.386 1.00 95.50 271 GLU A C 1
ATOM 2121 O O . GLU A 1 271 ? -9.369 -12.883 46.490 1.00 95.50 271 GLU A O 1
ATOM 2126 N N . ARG A 1 272 ? -9.775 -11.860 44.527 1.00 95.38 272 ARG A N 1
ATOM 2127 C CA . ARG A 1 272 ? -11.169 -11.482 44.838 1.00 95.38 272 ARG A CA 1
ATOM 2128 C C . ARG A 1 272 ? -12.051 -12.678 45.194 1.00 95.38 272 ARG A C 1
ATOM 2130 O O . ARG A 1 272 ? -12.968 -12.551 46.001 1.00 95.38 272 ARG A O 1
ATOM 2137 N N . ARG A 1 273 ? -11.797 -13.848 44.603 1.00 96.00 273 ARG A N 1
ATOM 2138 C CA . ARG A 1 273 ? -12.546 -15.084 44.882 1.00 96.00 273 ARG A CA 1
ATOM 2139 C C . ARG A 1 273 ? -12.033 -15.851 46.105 1.00 96.00 273 ARG A C 1
ATOM 2141 O O . ARG A 1 273 ? -12.613 -16.879 46.445 1.00 96.00 273 ARG A O 1
ATOM 2148 N N . GLY A 1 274 ? -10.962 -15.389 46.755 1.00 94.88 274 GLY A N 1
ATOM 2149 C CA . GLY A 1 274 ? -10.319 -16.115 47.853 1.00 94.88 274 GLY A CA 1
ATOM 2150 C C . GLY A 1 274 ? -9.684 -17.439 47.414 1.00 94.88 274 GLY A C 1
ATOM 2151 O O . GLY A 1 274 ? -9.455 -18.312 48.250 1.00 94.88 274 GLY A O 1
ATOM 2152 N N . LEU A 1 275 ? -9.411 -17.596 46.113 1.00 93.06 275 LEU A N 1
ATOM 2153 C CA . LEU A 1 275 ? -8.840 -18.808 45.520 1.00 93.06 275 LEU A CA 1
ATOM 2154 C C . LEU A 1 275 ? -7.305 -18.839 45.598 1.00 93.06 275 LEU A C 1
ATOM 2156 O O . LEU A 1 275 ? -6.716 -19.890 45.383 1.00 93.06 275 LEU A O 1
ATOM 2160 N N . ASN A 1 276 ? -6.659 -17.734 45.989 1.00 81.25 276 ASN A N 1
ATOM 2161 C CA . ASN A 1 276 ? -5.204 -17.633 46.190 1.00 81.25 276 ASN A CA 1
ATOM 2162 C C . ASN A 1 276 ? -4.683 -18.325 47.473 1.00 81.25 276 ASN A C 1
ATOM 2164 O O . ASN A 1 276 ? -3.617 -17.980 47.975 1.00 81.25 276 ASN A O 1
ATOM 2168 N N . ARG A 1 277 ? -5.421 -19.285 48.044 1.00 70.69 277 ARG A N 1
ATOM 2169 C CA . ARG A 1 277 ? -4.979 -20.058 49.217 1.00 70.69 277 ARG A CA 1
ATOM 2170 C C . ARG A 1 277 ? -4.412 -21.414 48.799 1.00 70.69 277 ARG A C 1
ATOM 2172 O O . ARG A 1 277 ? -5.000 -22.438 49.135 1.00 70.69 277 ARG A O 1
ATOM 2179 N N . PHE A 1 278 ? -3.294 -21.413 48.082 1.00 58.38 278 PHE A N 1
ATOM 2180 C CA . PHE A 1 278 ? -2.440 -22.589 47.914 1.00 58.38 278 PHE A CA 1
ATOM 2181 C C . PHE A 1 278 ? -0.974 -22.175 47.927 1.00 58.38 278 PHE A C 1
ATOM 2183 O O . PHE A 1 278 ? -0.655 -21.151 47.285 1.00 58.38 278 PHE A O 1
#

Sequence (278 aa):
MRSTTTPATSAECEDKRRFFRRLIRMGRKIYKKMPRQPSTEEELMEWVNAMDPVIDKLQAVILDLPDKARLESRIEEMNGWEEHILSIHWDISSEELVVESDSGDDMSSTASTGRPSDREVSEEEADEETSQGRSKISTACIRDFSPSRAGQKRYFIAEDTKANGKGTEEETITAGVAKKIKTAAAASSGVEAQMARSPQEIIKIDNDSATDDTTEVRRILALRERATRAEEAFDRAMLRLESVTHDFLVKKRQYAQTAAECACAIGAFMERRGLNRF

Foldseek 3Di:
DDPPPPVVVVVVLVVLVVVLVVLLVQLVVLVVVQDPDDPDLVSLVVSLVSNVVSLVVNVVSVVVHPDCPPVVVSVVVSVVVVVVSVVSVVVVVVVVVPPDPPPPPPPDDDDDDDDDDDDDDDDDDDDDDDDDDDDDDDDDDDDDDDDDDDDDDDDDDPPPPPPPDPDDDDDDDDDDDDDDDDDDDDDDDDDDDDDDDDDDPPDPPPPPPVPPVVVVVVVVVVVVVVVVVVVVVVVVVVVVVVVVVVVVVVVVVVVVVVVVVVVVVVVVVCVVVVVPPD

Organism: NCBI:txid50990

Radius of gyration: 36.4 Å; chains: 1; bounding box: 114×66×93 Å